Protein AF-W2Y933-F1 (afdb_monomer_lite)

Organism: NCBI:txid1317064

Secondary structure (DSSP, 8-state):
-------------HHHHHHHHHHHHHHHHT-SS----HHHHHHHHHHHHTT-SS-GGG---SS-HHHHHHHHHHH-TT-SHHHHHHHHHHS-S-THHHHHHHHHHHHHHS-TTT---HHHHHHHHHHHHHHHHHHHHHHTTS----------GGG--------------THHHHHHHHHTTTSSS--

Radius of gyration: 30.29 Å; chains: 1; bounding box: 48×78×85 Å

Sequence (187 aa):
MTPSFQKVEPQLRLLERLCGYGIYFYRRYIAKNDEEDIESLLVDIQEWYRVSFVDQALVRFNGDVGQFWSFAADIKRESKLPKLAAVILSIAVNTATCERYFSELAAIHTAKRNRMNPEKARKFSLVRQAVRNLDRVENEGMESMELKRIVDATERKQFGNCDATPAVTMEEAEENHLVEHQENTWA

Foldseek 3Di:
DDDPPPPPPPPPDPLRVQLVVLVVLCVVPPCPDDPDPSVLQSVLSVCVVVVNNDPVVVDDPPPPPLVVLVVSCVVCVVHPNSVSVVVVVPPPPDCVVVVVLVVVLCVQPPDPVNPDDPVVSVVVSVVVVVVVVVVCVVCPPPPDDDDDDDDDPVRDDDPDDDDDDDDDPPVVVVVVVVVVVVPPPDD

Structure (mmCIF, N/CA/C/O backbone):
data_AF-W2Y933-F1
#
_entry.id   AF-W2Y933-F1
#
loop_
_atom_site.group_PDB
_atom_site.id
_atom_site.type_symbol
_atom_site.label_atom_id
_atom_site.label_alt_id
_atom_site.label_comp_id
_atom_site.label_asym_id
_atom_site.label_entity_id
_atom_site.label_seq_id
_atom_site.pdbx_PDB_ins_code
_atom_site.Cartn_x
_atom_site.Cartn_y
_atom_site.Cartn_z
_atom_site.occupancy
_atom_site.B_iso_or_equiv
_atom_site.auth_seq_id
_atom_site.auth_comp_id
_atom_site.auth_asym_id
_atom_site.auth_atom_id
_atom_site.pdbx_PDB_model_num
ATOM 1 N N . MET A 1 1 ? 15.245 -44.689 26.823 1.00 39.81 1 MET A N 1
ATOM 2 C CA . MET A 1 1 ? 14.019 -43.903 26.574 1.00 39.81 1 MET A CA 1
ATOM 3 C C . MET A 1 1 ? 14.382 -42.434 26.702 1.00 39.81 1 MET A C 1
ATOM 5 O O . MET A 1 1 ? 14.445 -41.912 27.804 1.00 39.81 1 MET A O 1
ATOM 9 N N . THR A 1 2 ? 14.760 -41.806 25.595 1.00 41.34 2 THR A N 1
ATOM 10 C CA . THR A 1 2 ? 15.003 -40.362 25.520 1.00 41.34 2 THR A CA 1
ATOM 11 C C . THR A 1 2 ? 13.667 -39.683 25.215 1.00 41.34 2 THR A C 1
ATOM 13 O O . THR A 1 2 ? 13.000 -40.099 24.265 1.00 41.34 2 THR A O 1
ATOM 16 N N . PRO A 1 3 ? 13.218 -38.693 26.003 1.00 45.06 3 PRO A N 1
ATOM 17 C CA . PRO A 1 3 ? 11.992 -37.986 25.683 1.00 45.06 3 PRO A CA 1
ATOM 18 C C . PRO A 1 3 ? 12.251 -37.136 24.438 1.00 45.06 3 PRO A C 1
ATOM 20 O O . PRO A 1 3 ? 13.101 -36.245 24.430 1.00 45.06 3 PRO A O 1
ATOM 23 N N . SER A 1 4 ? 11.537 -37.449 23.361 1.00 41.97 4 SER A N 1
ATOM 24 C CA . SER A 1 4 ? 11.459 -36.608 22.177 1.00 41.97 4 SER A CA 1
ATOM 25 C C . SER A 1 4 ? 10.797 -35.291 22.573 1.00 41.97 4 SER A C 1
ATOM 27 O O . SER A 1 4 ? 9.582 -35.242 22.774 1.00 41.97 4 SER A O 1
ATOM 29 N N . PHE A 1 5 ? 11.588 -34.226 22.693 1.00 44.16 5 PHE A N 1
ATOM 30 C CA . PHE A 1 5 ? 11.072 -32.864 22.741 1.00 44.16 5 PHE A CA 1
ATOM 31 C C . PHE A 1 5 ? 10.402 -32.569 21.399 1.00 44.16 5 PHE A C 1
ATOM 33 O O . PHE A 1 5 ? 11.044 -32.147 20.438 1.00 44.16 5 PHE A O 1
ATOM 40 N N . GLN A 1 6 ? 9.098 -32.826 21.315 1.00 44.22 6 GLN A N 1
ATOM 41 C CA . GLN A 1 6 ? 8.277 -32.208 20.290 1.00 44.22 6 GLN A CA 1
ATOM 42 C C . GLN A 1 6 ? 8.340 -30.706 20.547 1.00 44.22 6 GLN A C 1
ATOM 44 O O . GLN A 1 6 ? 7.821 -30.205 21.543 1.00 44.22 6 GLN A O 1
ATOM 49 N N . LYS A 1 7 ? 9.038 -29.992 19.664 1.00 39.97 7 LYS A N 1
ATOM 50 C CA . LYS A 1 7 ? 8.970 -28.540 19.570 1.00 39.97 7 LYS A CA 1
ATOM 51 C C . LYS A 1 7 ? 7.530 -28.202 19.186 1.00 39.97 7 LYS A C 1
ATOM 53 O O . LYS A 1 7 ? 7.181 -28.204 18.010 1.00 39.97 7 LYS A O 1
ATOM 58 N N . VAL A 1 8 ? 6.676 -28.007 20.186 1.00 45.31 8 VAL A N 1
ATOM 59 C CA . VAL A 1 8 ? 5.320 -27.500 19.993 1.00 45.31 8 VAL A CA 1
ATOM 60 C C . VAL A 1 8 ? 5.490 -26.047 19.577 1.00 45.31 8 VAL A C 1
ATOM 62 O O . VAL A 1 8 ? 5.681 -25.173 20.418 1.00 45.31 8 VAL A O 1
ATOM 65 N N . GLU A 1 9 ? 5.535 -25.794 18.271 1.00 53.44 9 GLU A N 1
ATOM 66 C CA . GLU A 1 9 ? 5.458 -24.429 17.768 1.00 53.44 9 GLU A CA 1
ATOM 67 C C . GLU A 1 9 ? 4.100 -23.868 18.198 1.00 53.44 9 GLU A C 1
ATOM 69 O O . GLU A 1 9 ? 3.066 -24.440 17.835 1.00 53.44 9 GLU A O 1
ATOM 74 N N . PRO A 1 10 ? 4.067 -22.806 19.023 1.00 51.97 10 PRO A N 1
ATOM 75 C CA . PRO A 1 10 ? 2.808 -22.205 19.409 1.00 51.97 10 PRO A CA 1
ATOM 76 C C . PRO A 1 10 ? 2.157 -21.680 18.131 1.00 51.97 10 PRO A C 1
ATOM 78 O O . PRO A 1 10 ? 2.705 -20.810 17.453 1.00 51.97 10 PRO A O 1
ATOM 81 N N . GLN A 1 11 ? 1.007 -22.251 17.772 1.00 53.16 11 GLN A N 1
ATOM 82 C CA . GLN A 1 11 ? 0.178 -21.779 16.667 1.00 53.16 11 GLN A CA 1
ATOM 83 C C . GLN A 1 11 ? -0.385 -20.412 17.068 1.00 53.16 11 GLN A C 1
ATOM 85 O O . GLN A 1 11 ? -1.491 -20.313 17.596 1.00 53.16 11 GLN A O 1
ATOM 90 N N . LEU A 1 12 ? 0.419 -19.362 16.885 1.00 60.47 12 LEU A N 1
ATOM 91 C CA . LEU A 1 12 ? -0.002 -17.977 17.057 1.00 60.47 12 LEU A CA 1
ATOM 92 C C . LEU A 1 12 ? -1.283 -17.760 16.244 1.00 60.47 12 LEU A C 1
ATOM 94 O O . LEU A 1 12 ? -1.374 -18.174 15.080 1.00 60.47 12 LEU A O 1
ATOM 98 N N . ARG A 1 13 ? -2.277 -17.112 16.854 1.00 80.62 13 ARG A N 1
ATOM 99 C CA . ARG A 1 13 ? -3.525 -16.733 16.185 1.00 80.62 13 ARG A CA 1
ATOM 100 C C . ARG A 1 13 ? -3.175 -15.907 14.948 1.00 80.62 13 ARG A C 1
ATOM 102 O O . ARG A 1 13 ? -2.191 -15.171 14.940 1.00 80.62 13 ARG A O 1
ATOM 109 N N . LEU A 1 14 ? -3.992 -16.000 13.897 1.00 85.56 14 LEU A N 1
ATOM 110 C CA . LEU A 1 14 ? -3.747 -15.302 12.626 1.00 85.56 14 LEU A CA 1
ATOM 111 C C . LEU A 1 14 ? -3.390 -13.818 12.826 1.00 85.56 14 LEU A C 1
ATOM 113 O O . LEU A 1 14 ? -2.441 -13.337 12.217 1.00 85.56 14 LEU A O 1
ATOM 117 N N . LEU A 1 15 ? -4.097 -13.132 13.730 1.00 86.56 15 LEU A N 1
ATOM 118 C CA . LEU A 1 15 ? -3.839 -11.736 14.087 1.00 86.56 15 LEU A CA 1
ATOM 119 C C . LEU A 1 15 ? -2.440 -11.516 14.683 1.00 86.56 15 LEU A C 1
ATOM 121 O O . LEU A 1 15 ? -1.757 -10.582 14.289 1.00 86.56 15 LEU A O 1
ATOM 125 N N . GLU A 1 16 ? -1.976 -12.387 15.579 1.00 88.19 16 GLU A N 1
ATOM 126 C CA . GLU A 1 16 ? -0.642 -12.278 16.191 1.00 88.19 16 GLU A CA 1
ATOM 127 C C . GLU A 1 16 ? 0.459 -12.430 15.135 1.00 88.19 16 GLU A C 1
ATOM 129 O O . GLU A 1 16 ? 1.447 -11.694 15.138 1.00 88.19 16 GLU A O 1
ATOM 134 N N . ARG A 1 17 ? 0.256 -13.339 14.173 1.00 90.44 17 ARG A N 1
ATOM 135 C CA . ARG A 1 17 ? 1.156 -13.498 13.023 1.00 90.44 17 ARG A CA 1
ATOM 136 C C . ARG A 1 17 ? 1.134 -12.263 12.128 1.00 90.44 17 ARG A C 1
ATOM 138 O O . ARG A 1 17 ? 2.194 -11.806 11.715 1.00 90.44 17 ARG A O 1
ATOM 145 N N . LEU A 1 18 ? -0.052 -11.719 11.853 1.00 89.75 18 LEU A N 1
ATOM 146 C CA . LEU A 1 18 ? -0.237 -10.510 11.048 1.00 89.75 18 LEU A CA 1
ATOM 147 C C . LEU A 1 18 ? 0.498 -9.317 11.669 1.00 89.75 18 LEU A C 1
ATOM 149 O O . LEU A 1 18 ? 1.253 -8.637 10.980 1.00 89.75 18 LEU A O 1
ATOM 153 N N . CYS A 1 19 ? 0.339 -9.123 12.979 1.00 90.50 19 CYS A N 1
ATOM 154 C CA . CYS A 1 19 ? 1.055 -8.123 13.760 1.00 90.50 19 CYS A CA 1
ATOM 155 C C . CYS A 1 19 ? 2.572 -8.330 13.674 1.00 90.50 19 CYS A C 1
ATOM 157 O O . CYS A 1 19 ? 3.306 -7.392 13.367 1.00 90.50 19 CYS A O 1
ATOM 159 N N . GLY A 1 20 ? 3.045 -9.567 13.860 1.00 90.38 20 GLY A N 1
ATOM 160 C CA . GLY A 1 20 ? 4.464 -9.905 13.733 1.00 90.38 20 GLY A CA 1
ATOM 161 C C . GLY A 1 20 ? 5.038 -9.582 12.348 1.00 90.38 20 GLY A C 1
ATOM 162 O O . GLY A 1 20 ? 6.093 -8.954 12.248 1.00 90.38 20 GLY A O 1
ATOM 163 N N . TYR A 1 21 ? 4.331 -9.950 11.274 1.00 90.94 21 TYR A N 1
ATOM 164 C CA . TYR A 1 21 ? 4.734 -9.614 9.906 1.00 90.94 21 TYR A CA 1
ATOM 165 C C . TYR A 1 21 ? 4.693 -8.106 9.647 1.00 90.94 21 TYR A C 1
ATOM 167 O O . TYR A 1 21 ? 5.621 -7.572 9.042 1.00 90.94 21 TYR A O 1
ATOM 175 N N . GLY A 1 22 ? 3.659 -7.414 10.131 1.00 91.12 22 GLY A N 1
ATOM 176 C CA . GLY A 1 22 ? 3.527 -5.965 10.007 1.00 91.12 22 GLY A CA 1
ATOM 177 C C . GLY A 1 22 ? 4.717 -5.232 10.622 1.00 91.12 22 GLY A C 1
ATOM 178 O O . GLY A 1 22 ? 5.355 -4.425 9.948 1.00 91.12 22 GLY A O 1
ATOM 179 N N . ILE A 1 23 ? 5.093 -5.591 11.854 1.00 90.38 23 ILE A N 1
ATOM 180 C CA . ILE A 1 23 ? 6.279 -5.039 12.526 1.00 90.38 23 ILE A CA 1
ATOM 181 C C . ILE A 1 23 ? 7.547 -5.338 11.730 1.00 90.38 23 ILE A C 1
ATOM 183 O O . ILE A 1 23 ? 8.367 -4.446 11.506 1.00 90.38 23 ILE A O 1
ATOM 187 N N . TYR A 1 24 ? 7.723 -6.594 11.312 1.00 91.06 24 TYR A N 1
ATOM 188 C CA . TYR A 1 24 ? 8.905 -7.008 10.566 1.00 91.06 24 TYR A CA 1
ATOM 189 C C . TYR A 1 24 ? 9.088 -6.167 9.298 1.00 91.06 24 TYR A C 1
ATOM 191 O O . TYR A 1 24 ? 10.160 -5.600 9.078 1.00 91.06 24 TYR A O 1
ATOM 199 N N . PHE A 1 25 ? 8.037 -6.035 8.486 1.00 90.88 25 PHE A N 1
ATOM 200 C CA . PHE A 1 25 ? 8.098 -5.274 7.242 1.00 90.88 25 PHE A CA 1
ATOM 201 C C . PHE A 1 25 ? 8.231 -3.770 7.473 1.00 90.88 25 PHE A C 1
ATOM 203 O O . PHE A 1 25 ? 8.979 -3.114 6.745 1.00 90.88 25 PHE A O 1
ATOM 210 N N . TYR A 1 26 ? 7.592 -3.235 8.516 1.00 90.56 26 TYR A N 1
ATOM 211 C CA . TYR A 1 26 ? 7.757 -1.839 8.910 1.00 90.56 26 TYR A CA 1
ATOM 212 C C . TYR A 1 26 ? 9.215 -1.520 9.232 1.00 90.56 26 TYR A C 1
ATOM 214 O O . TYR A 1 26 ? 9.799 -0.602 8.654 1.00 90.56 26 TYR A O 1
ATOM 222 N N . ARG A 1 27 ? 9.841 -2.343 10.078 1.00 89.12 27 ARG A N 1
ATOM 223 C CA . ARG A 1 27 ? 11.260 -2.213 10.421 1.00 89.12 27 ARG A CA 1
ATOM 224 C C . ARG A 1 27 ? 12.165 -2.391 9.208 1.00 89.12 27 ARG A C 1
ATOM 226 O O . ARG A 1 27 ? 13.164 -1.701 9.069 1.00 89.12 27 ARG A O 1
ATOM 233 N N . ARG A 1 28 ? 11.823 -3.320 8.315 1.00 89.38 28 ARG A N 1
ATOM 234 C CA . ARG A 1 28 ? 12.659 -3.659 7.160 1.00 89.38 28 ARG A CA 1
ATOM 235 C C . ARG A 1 28 ? 12.717 -2.558 6.102 1.00 89.38 28 ARG A C 1
ATOM 237 O O . ARG A 1 28 ? 13.759 -2.428 5.451 1.00 89.38 28 ARG A O 1
ATOM 244 N N . TYR A 1 29 ? 11.608 -1.850 5.883 1.00 88.31 29 TYR A N 1
ATOM 245 C CA . TYR A 1 29 ? 11.440 -0.960 4.731 1.00 88.31 29 TYR A CA 1
ATOM 246 C C . TYR A 1 29 ? 11.149 0.504 5.081 1.00 88.31 29 TYR A C 1
ATOM 248 O O . TYR A 1 29 ? 11.405 1.368 4.242 1.00 88.31 29 TYR A O 1
ATOM 256 N N . ILE A 1 30 ? 10.631 0.798 6.278 1.00 87.56 30 ILE A N 1
ATOM 257 C CA . ILE A 1 30 ? 10.197 2.152 6.658 1.00 87.56 30 ILE A CA 1
ATOM 258 C C . ILE A 1 30 ? 11.048 2.723 7.789 1.00 87.56 30 ILE A C 1
ATOM 260 O O . ILE A 1 30 ? 11.585 3.819 7.622 1.00 87.56 30 ILE A O 1
ATOM 264 N N . ALA A 1 31 ? 11.190 2.008 8.908 1.00 82.56 31 ALA A N 1
ATOM 265 C CA . ALA A 1 31 ? 11.947 2.503 10.055 1.00 82.56 31 ALA A CA 1
ATOM 266 C C . ALA A 1 31 ? 13.439 2.533 9.704 1.00 82.56 31 ALA A C 1
ATOM 268 O O . ALA A 1 31 ? 14.105 1.500 9.657 1.00 82.56 31 ALA A O 1
ATOM 269 N N . LYS A 1 32 ? 13.953 3.719 9.365 1.00 67.38 32 LYS A N 1
ATOM 270 C CA . LYS A 1 32 ? 15.327 3.850 8.878 1.00 67.38 32 LYS A CA 1
ATOM 271 C C . LYS A 1 32 ? 16.367 3.981 9.975 1.00 67.38 32 LYS A C 1
ATOM 273 O O . LYS A 1 32 ? 17.496 3.675 9.637 1.00 67.38 32 LYS A O 1
ATOM 278 N N . ASN A 1 33 ? 16.022 4.393 11.202 1.00 57.84 33 ASN A N 1
ATOM 279 C CA . ASN A 1 33 ? 16.948 4.449 12.350 1.00 57.84 33 ASN A CA 1
ATOM 280 C C . ASN A 1 33 ? 16.278 4.685 13.721 1.00 57.84 33 ASN A C 1
ATOM 282 O O . ASN A 1 33 ? 16.942 4.464 14.726 1.00 57.84 33 ASN A O 1
ATOM 286 N N . ASP A 1 34 ? 15.001 5.075 13.786 1.00 59.03 34 ASP A N 1
ATOM 287 C CA . ASP A 1 34 ? 14.313 5.310 15.061 1.00 59.03 34 ASP A CA 1
ATOM 288 C C . ASP A 1 34 ? 13.337 4.175 15.388 1.00 59.03 34 ASP A C 1
ATOM 290 O O . ASP A 1 34 ? 12.580 3.714 14.524 1.00 59.03 34 ASP A O 1
ATOM 294 N N . GLU A 1 35 ? 13.333 3.740 16.652 1.00 63.38 35 GLU A N 1
ATOM 295 C CA . GLU A 1 35 ? 12.204 3.027 17.259 1.00 63.38 35 GLU A CA 1
ATOM 296 C C . GLU A 1 35 ? 11.022 4.001 17.378 1.00 63.38 35 GLU A C 1
ATOM 298 O O . GLU A 1 35 ? 10.625 4.420 18.460 1.00 63.38 35 GLU A O 1
ATOM 303 N N . GLU A 1 36 ? 10.474 4.417 16.237 1.00 67.44 36 GLU A N 1
ATOM 304 C CA . GLU A 1 36 ? 9.170 5.059 16.211 1.00 67.44 36 GLU A CA 1
ATOM 305 C C . GLU A 1 36 ? 8.154 4.117 16.845 1.00 67.44 36 GLU A C 1
ATOM 307 O O . GLU A 1 36 ? 8.178 2.913 16.588 1.00 67.44 36 GLU A O 1
ATOM 312 N N . ASP A 1 37 ? 7.250 4.689 17.637 1.00 72.00 37 ASP A N 1
ATOM 313 C CA . ASP A 1 37 ? 6.222 3.964 18.371 1.00 72.00 37 ASP A CA 1
ATOM 314 C C . ASP A 1 37 ? 5.553 2.873 17.508 1.00 72.00 37 ASP A C 1
ATOM 316 O O . ASP A 1 37 ? 4.823 3.153 16.556 1.00 72.00 37 ASP A O 1
ATOM 320 N N . ILE A 1 38 ? 5.844 1.611 17.817 1.00 80.69 38 ILE A N 1
ATOM 321 C CA . ILE A 1 38 ? 5.306 0.448 17.103 1.00 80.69 38 ILE A CA 1
ATOM 322 C C . ILE A 1 38 ? 3.899 0.117 17.619 1.00 80.69 38 ILE A C 1
ATOM 324 O O . ILE A 1 38 ? 3.130 -0.549 16.923 1.00 80.69 38 ILE A O 1
ATOM 328 N N . GLU A 1 39 ? 3.536 0.593 18.812 1.00 83.12 39 GLU A N 1
ATOM 329 C CA . GLU A 1 39 ? 2.254 0.293 19.445 1.00 83.12 39 GLU A CA 1
ATOM 330 C C . GLU A 1 39 ? 1.100 0.877 18.628 1.00 83.12 39 GLU A C 1
ATOM 332 O O . GLU A 1 39 ? 0.138 0.161 18.344 1.00 83.12 39 GLU A O 1
ATOM 337 N N . SER A 1 40 ? 1.237 2.113 18.131 1.00 87.31 40 SER A N 1
ATOM 338 C CA . SER A 1 40 ? 0.262 2.711 17.202 1.00 87.31 40 SER A CA 1
ATOM 339 C C . SER A 1 40 ? 0.033 1.865 15.943 1.00 87.31 40 SER A C 1
ATOM 341 O O . SER A 1 40 ? -1.112 1.640 15.554 1.00 87.31 40 SER A O 1
ATOM 343 N N . LEU A 1 41 ? 1.090 1.297 15.347 1.00 90.25 41 LEU A N 1
ATOM 344 C CA . LEU A 1 41 ? 0.955 0.419 14.178 1.00 90.25 41 LEU A CA 1
ATOM 345 C C . LEU A 1 41 ? 0.195 -0.876 14.512 1.00 90.25 41 LEU A C 1
ATOM 347 O O . LEU A 1 41 ? -0.577 -1.371 13.692 1.00 90.25 41 LEU A O 1
ATOM 351 N N . LEU A 1 42 ? 0.410 -1.444 15.698 1.00 90.50 42 LEU A N 1
ATOM 352 C CA . LEU A 1 42 ? -0.296 -2.651 16.131 1.00 90.50 42 LEU A CA 1
ATOM 353 C C . LEU A 1 42 ? -1.793 -2.405 16.321 1.00 90.50 42 LEU A C 1
ATOM 355 O O . LEU A 1 42 ? -2.604 -3.232 15.895 1.00 90.50 42 LEU A O 1
ATOM 359 N N . VAL A 1 43 ? -2.153 -1.269 16.922 1.00 91.00 43 VAL A N 1
ATOM 360 C CA . VAL A 1 43 ? -3.551 -0.847 17.069 1.00 91.00 43 VAL A CA 1
ATOM 361 C C . VAL A 1 43 ? -4.196 -0.690 15.693 1.00 91.00 43 VAL A C 1
ATOM 363 O O . VAL A 1 43 ? -5.255 -1.268 15.450 1.00 91.00 43 VAL A O 1
ATOM 366 N N . ASP A 1 44 ? -3.513 -0.024 14.761 1.00 92.81 44 ASP A N 1
ATOM 367 C CA . ASP A 1 44 ? -3.996 0.160 13.391 1.00 92.81 44 ASP A CA 1
ATOM 368 C C . ASP A 1 44 ? -4.228 -1.177 12.667 1.00 92.81 44 ASP A C 1
ATOM 370 O O . ASP A 1 44 ? -5.269 -1.379 12.039 1.00 92.81 44 ASP A O 1
ATOM 374 N N . ILE A 1 45 ? -3.286 -2.125 12.773 1.00 92.56 45 ILE A N 1
ATOM 375 C CA . ILE A 1 45 ? -3.417 -3.466 12.175 1.00 92.56 45 ILE A CA 1
ATOM 376 C C . ILE A 1 45 ? -4.619 -4.206 12.768 1.00 92.56 45 ILE A C 1
ATOM 378 O O . ILE A 1 45 ? -5.357 -4.877 12.042 1.00 92.56 45 ILE A O 1
ATOM 382 N N . GLN A 1 46 ? -4.837 -4.086 14.078 1.00 91.12 46 GLN A N 1
ATOM 383 C CA . GLN A 1 46 ? -5.968 -4.715 14.748 1.00 91.12 46 GLN A CA 1
ATOM 384 C C . GLN A 1 46 ? -7.306 -4.106 14.314 1.00 91.12 46 GLN A C 1
ATOM 386 O O . GLN A 1 46 ? -8.252 -4.851 14.048 1.00 91.12 46 GLN A O 1
ATOM 391 N N . GLU A 1 47 ? -7.402 -2.779 14.237 1.00 91.44 47 GLU A N 1
ATOM 392 C CA . GLU A 1 47 ? -8.590 -2.095 13.722 1.00 91.44 47 GLU A CA 1
ATOM 393 C C . GLU A 1 47 ? -8.864 -2.487 12.270 1.00 91.44 47 GLU A C 1
ATOM 395 O O . GLU A 1 47 ? -10.012 -2.717 11.890 1.00 91.44 47 GLU A O 1
ATOM 400 N N . TRP A 1 48 ? -7.816 -2.627 11.457 1.00 91.31 48 TRP A N 1
ATOM 401 C CA . TRP A 1 48 ? -7.963 -3.020 10.059 1.00 91.31 48 TRP A CA 1
ATOM 402 C C . TRP A 1 48 ? -8.457 -4.457 9.935 1.00 91.31 48 TRP A C 1
ATOM 404 O O . TRP A 1 48 ? -9.420 -4.715 9.213 1.00 91.31 48 TRP A O 1
ATOM 414 N N . TYR A 1 49 ? -7.885 -5.375 10.715 1.00 89.50 49 TYR A N 1
ATOM 415 C CA . TYR A 1 49 ? -8.330 -6.766 10.780 1.00 89.50 49 TYR A CA 1
ATOM 416 C C . TYR A 1 49 ? -9.792 -6.900 11.236 1.00 89.50 49 TYR A C 1
ATOM 418 O O . TYR A 1 49 ? -10.512 -7.783 10.775 1.00 89.50 49 TYR A O 1
ATOM 426 N N . ARG A 1 50 ? -10.247 -6.016 12.133 1.00 88.38 50 ARG A N 1
ATOM 427 C CA . ARG A 1 50 ? -11.642 -5.950 12.602 1.00 88.38 50 ARG A CA 1
ATOM 428 C C . ARG A 1 50 ? -12.559 -5.134 11.697 1.00 88.38 50 ARG A C 1
ATOM 430 O O . ARG A 1 50 ? -13.740 -5.006 12.005 1.00 88.38 50 ARG A O 1
ATOM 437 N N . VAL A 1 51 ? -12.035 -4.619 10.587 1.00 85.81 51 VAL A N 1
ATOM 438 C CA . VAL A 1 51 ? -12.786 -3.833 9.607 1.00 85.81 51 VAL A CA 1
ATOM 439 C C . VAL A 1 51 ? -13.350 -2.526 10.195 1.00 85.81 51 VAL A C 1
ATOM 441 O O . VAL A 1 51 ? -14.356 -1.999 9.736 1.00 85.81 51 VAL A O 1
ATOM 444 N N . SER A 1 52 ? -12.677 -1.982 11.213 1.00 87.50 52 SER A N 1
ATOM 445 C CA . SER A 1 52 ? -13.019 -0.723 11.887 1.00 87.50 52 SER A CA 1
ATOM 446 C C . SER A 1 52 ? -11.985 0.384 11.656 1.00 87.50 52 SER A C 1
ATOM 448 O O . SER A 1 52 ? -12.074 1.446 12.263 1.00 87.50 52 SER A O 1
ATOM 450 N N . PHE A 1 53 ? -10.976 0.138 10.816 1.00 87.81 53 PHE A N 1
ATOM 451 C CA . PHE A 1 53 ? -9.877 1.080 10.583 1.00 87.81 53 PHE A CA 1
ATOM 452 C C . PHE A 1 53 ? -10.298 2.338 9.821 1.00 87.81 53 PHE A C 1
ATOM 454 O O . PHE A 1 53 ? -9.808 3.423 10.125 1.00 87.81 53 PHE A O 1
ATOM 461 N N . VAL A 1 54 ? -11.204 2.195 8.857 1.00 86.19 54 VAL A N 1
ATOM 462 C CA . VAL A 1 54 ? -11.846 3.291 8.121 1.00 86.19 54 VAL A CA 1
ATOM 463 C C . VAL A 1 54 ? -13.330 2.953 8.023 1.00 86.19 54 VAL A C 1
ATOM 465 O O . VAL A 1 54 ? -13.680 1.778 7.899 1.00 86.19 54 VAL A O 1
ATOM 468 N N . ASP A 1 55 ? -14.195 3.964 8.085 1.00 82.81 55 ASP A N 1
ATOM 469 C CA . ASP A 1 55 ? -15.636 3.768 7.936 1.00 82.81 55 ASP A CA 1
ATOM 470 C C . ASP A 1 55 ? -15.958 3.205 6.543 1.00 82.81 55 ASP A C 1
ATOM 472 O O . ASP A 1 55 ? -15.698 3.833 5.514 1.00 82.81 55 ASP A O 1
ATOM 476 N N . GLN A 1 56 ? -16.541 2.007 6.514 1.00 73.00 56 GLN A N 1
ATOM 477 C CA . GLN A 1 56 ? -16.919 1.326 5.280 1.00 73.00 56 GLN A CA 1
ATOM 478 C C . GLN A 1 56 ? -17.974 2.092 4.477 1.00 73.00 56 GLN A C 1
ATOM 480 O O . GLN A 1 56 ? -18.048 1.929 3.260 1.00 73.00 56 GLN A O 1
ATOM 485 N N . ALA A 1 57 ? -18.782 2.936 5.125 1.00 71.50 57 ALA 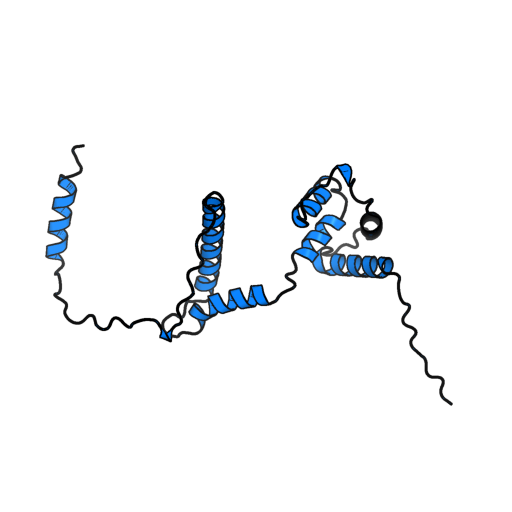A N 1
ATOM 486 C CA . ALA A 1 57 ? -19.761 3.769 4.436 1.00 71.50 57 ALA A CA 1
ATOM 487 C C . ALA A 1 57 ? -19.093 4.797 3.507 1.00 71.50 57 ALA A C 1
ATOM 489 O O . ALA A 1 57 ? -19.681 5.184 2.498 1.00 71.50 57 ALA A O 1
ATOM 490 N N . LEU A 1 58 ? -17.855 5.198 3.813 1.00 69.81 58 LEU A N 1
ATOM 491 C CA . LEU A 1 58 ? -17.073 6.144 3.014 1.00 69.81 58 LEU A CA 1
ATOM 492 C C . LEU A 1 58 ? -16.315 5.468 1.861 1.00 69.81 58 LEU A C 1
ATOM 494 O O . LEU A 1 58 ? -15.791 6.150 0.983 1.00 69.81 58 LEU A O 1
ATOM 498 N N . VAL A 1 59 ? -16.238 4.135 1.856 1.00 64.31 59 VAL A N 1
ATOM 499 C CA . VAL A 1 59 ? -15.278 3.375 1.053 1.00 64.31 59 VAL A CA 1
ATOM 500 C C . VAL A 1 59 ? -16.010 2.375 0.159 1.00 64.31 59 VAL A C 1
ATOM 502 O O . VAL A 1 59 ? -16.282 1.239 0.541 1.00 64.31 59 VAL A O 1
ATOM 505 N N . ARG A 1 60 ? -16.265 2.774 -1.089 1.00 65.56 60 ARG A N 1
ATOM 506 C CA . ARG A 1 60 ? -16.602 1.855 -2.188 1.00 65.56 60 ARG A CA 1
ATOM 507 C C . ARG A 1 60 ? -15.631 2.044 -3.346 1.00 65.56 60 ARG A C 1
ATOM 509 O O . ARG A 1 60 ? -16.002 2.500 -4.420 1.00 65.56 60 ARG A O 1
ATOM 516 N N . PHE A 1 61 ? -14.368 1.702 -3.119 1.00 65.94 61 PHE A N 1
ATOM 517 C CA . PHE A 1 61 ? -13.403 1.558 -4.206 1.00 65.94 61 PHE A CA 1
ATOM 518 C C . PHE A 1 61 ? -13.675 0.200 -4.850 1.00 65.94 61 PHE A C 1
ATOM 520 O O . PHE A 1 61 ? -13.572 -0.810 -4.161 1.00 65.94 61 PHE A O 1
ATOM 527 N N . ASN A 1 62 ? -14.103 0.175 -6.116 1.00 74.25 62 ASN A N 1
ATOM 528 C CA . ASN A 1 62 ? -14.538 -1.007 -6.882 1.00 74.25 62 ASN A CA 1
ATOM 529 C C . ASN A 1 62 ? -13.425 -2.071 -7.054 1.00 74.25 62 ASN A C 1
ATOM 531 O O . ASN A 1 62 ? -12.992 -2.361 -8.163 1.00 74.25 62 ASN A O 1
ATOM 535 N N . GLY A 1 63 ? -12.921 -2.636 -5.958 1.00 75.69 63 GLY A N 1
ATOM 536 C CA . GLY A 1 63 ? -11.776 -3.543 -5.928 1.00 75.69 63 GLY A CA 1
ATOM 537 C C . GLY A 1 63 ? -10.403 -2.870 -6.047 1.00 75.69 63 GLY A C 1
ATOM 538 O O . GLY A 1 63 ? -9.399 -3.576 -5.974 1.00 75.69 63 GLY A O 1
ATOM 539 N N . ASP A 1 64 ? -10.319 -1.542 -6.198 1.00 86.50 64 ASP A N 1
ATOM 540 C CA . ASP A 1 64 ? -9.033 -0.837 -6.267 1.00 86.50 64 ASP A CA 1
ATOM 541 C C . ASP A 1 64 ? -8.400 -0.700 -4.872 1.00 86.50 64 ASP A C 1
ATOM 543 O O . ASP A 1 64 ? -8.718 0.185 -4.073 1.00 86.50 64 ASP A O 1
ATOM 547 N N . VAL A 1 65 ? -7.480 -1.620 -4.586 1.00 87.25 65 VAL A N 1
ATOM 548 C CA . VAL A 1 65 ? -6.733 -1.675 -3.326 1.00 87.25 65 VAL A CA 1
ATOM 549 C C . VAL A 1 65 ? -5.790 -0.473 -3.177 1.00 87.25 65 VAL A C 1
ATOM 551 O O . VAL A 1 65 ? -5.546 -0.028 -2.057 1.00 87.25 65 VAL A O 1
ATOM 554 N N . GLY A 1 66 ? -5.269 0.077 -4.277 1.00 87.69 66 GLY A N 1
ATOM 555 C CA . GLY A 1 66 ? -4.383 1.241 -4.246 1.00 87.69 66 GLY A CA 1
ATOM 556 C C . GLY A 1 66 ? -5.128 2.494 -3.797 1.00 87.69 66 GLY A C 1
ATOM 557 O O . GLY A 1 66 ? -4.704 3.151 -2.847 1.00 87.69 66 GLY A O 1
ATOM 558 N N . GLN A 1 67 ? -6.282 2.766 -4.412 1.00 87.69 67 GLN A N 1
ATOM 559 C CA . GLN A 1 67 ? -7.150 3.886 -4.035 1.00 87.69 67 GLN A CA 1
ATOM 560 C C . GLN A 1 67 ? -7.604 3.802 -2.577 1.00 87.69 67 GLN A C 1
ATOM 562 O O . GLN A 1 67 ? -7.591 4.815 -1.878 1.00 87.69 67 GLN A O 1
ATOM 567 N N . PHE A 1 68 ? -7.930 2.596 -2.096 1.00 89.88 68 PHE A N 1
ATOM 568 C CA . PHE A 1 68 ? -8.258 2.373 -0.688 1.00 89.88 68 PHE A CA 1
ATOM 569 C C . PHE A 1 68 ? -7.154 2.869 0.250 1.00 89.88 68 PHE A C 1
ATOM 571 O O . PHE A 1 68 ? -7.424 3.646 1.167 1.00 89.88 68 PHE A O 1
ATOM 578 N N . TRP A 1 69 ? -5.909 2.438 0.030 1.00 91.69 69 TRP A N 1
ATOM 579 C CA . TRP A 1 69 ? -4.804 2.799 0.918 1.00 91.69 69 TRP A CA 1
ATOM 580 C C . TRP A 1 69 ? -4.375 4.259 0.768 1.00 91.69 69 TRP A C 1
ATOM 582 O O . TRP A 1 69 ? -3.980 4.863 1.763 1.00 91.69 69 TRP A O 1
ATOM 592 N N . SER A 1 70 ? -4.509 4.854 -0.422 1.00 90.50 70 SER A N 1
ATOM 593 C CA . SER A 1 70 ? -4.322 6.298 -0.613 1.00 90.50 70 SER A CA 1
ATOM 594 C C . SER A 1 70 ? -5.338 7.106 0.194 1.00 90.50 70 SER A C 1
ATOM 596 O O . SER A 1 70 ? -4.956 7.982 0.961 1.00 90.50 70 SER A O 1
ATOM 598 N N . PHE A 1 71 ? -6.619 6.751 0.112 1.00 89.94 71 PHE A N 1
ATOM 599 C CA . PHE A 1 71 ? -7.670 7.399 0.893 1.00 89.94 71 PHE A CA 1
ATOM 600 C C . PHE A 1 71 ? -7.486 7.211 2.404 1.00 89.94 71 PHE A C 1
ATOM 602 O O . PHE A 1 71 ? -7.633 8.153 3.184 1.00 89.94 71 PHE A O 1
ATOM 609 N N . ALA A 1 72 ? -7.125 6.000 2.836 1.00 90.94 72 ALA A N 1
ATOM 610 C CA . ALA A 1 72 ? -6.849 5.722 4.240 1.00 90.94 72 ALA A CA 1
ATOM 611 C C . ALA A 1 72 ? -5.675 6.562 4.775 1.00 90.94 72 ALA A C 1
ATOM 613 O O . ALA A 1 72 ? -5.722 6.998 5.925 1.00 90.94 72 ALA A O 1
ATOM 614 N N . ALA A 1 73 ? -4.656 6.826 3.948 1.00 91.81 73 ALA A N 1
ATOM 615 C CA . ALA A 1 73 ? -3.550 7.719 4.295 1.00 91.81 73 ALA A CA 1
ATOM 616 C C . ALA A 1 73 ? -4.008 9.177 4.476 1.00 91.81 73 ALA A C 1
ATOM 618 O O . ALA A 1 73 ? -3.502 9.869 5.358 1.00 91.81 73 ALA A O 1
ATOM 619 N N . ASP A 1 74 ? -4.984 9.631 3.685 1.00 90.50 74 ASP A N 1
ATOM 620 C CA . ASP A 1 74 ? -5.524 10.990 3.791 1.00 90.50 74 ASP A CA 1
ATOM 621 C C . ASP A 1 74 ? -6.371 11.194 5.053 1.00 90.50 74 ASP A C 1
ATOM 623 O O . ASP A 1 74 ? -6.268 12.247 5.688 1.00 90.50 74 ASP A O 1
ATOM 627 N N . ILE A 1 75 ? -7.174 10.196 5.444 1.00 89.56 75 ILE A N 1
ATOM 628 C CA . ILE A 1 75 ? -8.002 10.253 6.663 1.00 89.56 75 ILE A CA 1
ATOM 629 C C . ILE A 1 75 ? -7.162 10.052 7.924 1.00 89.56 75 ILE A C 1
ATOM 631 O O . ILE A 1 75 ? -7.316 10.788 8.899 1.00 89.56 75 ILE A O 1
ATOM 635 N N . LYS A 1 76 ? -6.284 9.046 7.928 1.00 89.44 76 LYS A N 1
ATOM 636 C CA . LYS A 1 76 ? -5.462 8.675 9.084 1.00 89.44 76 LYS A CA 1
ATOM 637 C C . LYS A 1 76 ? -3.997 9.014 8.829 1.00 89.44 76 LYS A C 1
ATOM 639 O O . LYS A 1 76 ? -3.155 8.129 8.721 1.00 89.44 76 LYS A O 1
ATOM 644 N N . ARG A 1 77 ? -3.688 10.312 8.778 1.00 87.00 77 ARG A N 1
ATOM 645 C CA . ARG A 1 77 ? -2.330 10.819 8.490 1.00 87.00 77 ARG A CA 1
ATOM 646 C C . ARG A 1 77 ? -1.266 10.375 9.493 1.00 87.00 77 ARG A C 1
ATOM 648 O O . ARG A 1 77 ? -0.124 10.163 9.105 1.00 87.00 77 ARG A O 1
ATOM 655 N N . GLU A 1 78 ? -1.655 10.209 10.753 1.00 87.38 78 GLU A N 1
ATOM 656 C CA . GLU A 1 78 ? -0.768 9.726 11.822 1.00 87.38 78 GLU A CA 1
ATOM 657 C C . GLU A 1 78 ? -0.549 8.205 11.766 1.00 87.38 78 GLU A C 1
ATOM 659 O O . GLU A 1 78 ? 0.358 7.672 12.406 1.00 87.38 78 GLU A O 1
ATOM 664 N N . SER A 1 79 ? -1.374 7.483 10.999 1.00 91.19 79 SER A N 1
ATOM 665 C CA . SER A 1 79 ? -1.257 6.037 10.886 1.00 91.19 79 SER A CA 1
ATOM 666 C C . SER A 1 79 ? -0.084 5.651 9.995 1.00 91.19 79 SER A C 1
ATOM 668 O O . SER A 1 79 ? 0.083 6.111 8.863 1.00 91.19 79 SER A O 1
ATOM 670 N N . LYS A 1 80 ? 0.703 4.702 10.490 1.00 91.06 80 LYS A N 1
ATOM 671 C CA . LYS A 1 80 ? 1.825 4.098 9.760 1.00 91.06 80 LYS A CA 1
ATOM 672 C C . LYS A 1 80 ? 1.360 3.006 8.797 1.00 91.06 80 LYS A C 1
ATOM 674 O O . LYS A 1 80 ? 2.086 2.645 7.864 1.00 91.06 80 LYS A O 1
ATOM 679 N N . LEU A 1 81 ? 0.154 2.477 9.013 1.00 92.62 81 LEU A N 1
ATOM 680 C CA . LEU A 1 81 ? -0.369 1.325 8.292 1.00 92.62 81 LEU A CA 1
ATOM 681 C C . LEU A 1 81 ? -0.579 1.586 6.788 1.00 92.62 81 LEU A C 1
ATOM 683 O O . LEU A 1 81 ? -0.133 0.746 6.008 1.00 92.62 81 LEU A O 1
ATOM 687 N N . PRO A 1 82 ? -1.155 2.718 6.330 1.00 93.50 82 PRO A N 1
ATOM 688 C CA . PRO A 1 82 ? -1.337 2.972 4.900 1.00 93.50 82 PRO A CA 1
ATOM 689 C C . PRO A 1 82 ? -0.019 3.006 4.124 1.00 93.50 82 PRO A C 1
ATOM 691 O O . PRO A 1 82 ? 0.103 2.405 3.056 1.00 93.50 82 PRO A O 1
ATOM 694 N N . LYS A 1 83 ? 1.009 3.636 4.703 1.00 91.62 83 LYS A N 1
ATOM 695 C CA . LYS A 1 83 ? 2.356 3.667 4.124 1.00 91.62 83 LYS A CA 1
ATOM 696 C C . LYS A 1 83 ? 2.968 2.267 4.057 1.00 91.62 83 LYS A C 1
ATOM 698 O O . LYS A 1 83 ? 3.549 1.903 3.037 1.00 91.62 83 LYS A O 1
ATOM 703 N N . LEU A 1 84 ? 2.816 1.473 5.118 1.00 92.69 84 LEU A N 1
ATOM 704 C CA . LEU A 1 84 ? 3.266 0.080 5.147 1.00 92.69 84 LEU A CA 1
ATOM 705 C C . LEU A 1 84 ? 2.560 -0.776 4.091 1.00 92.69 84 LEU A C 1
ATOM 707 O O . LEU A 1 84 ? 3.222 -1.519 3.368 1.00 92.69 84 LEU A O 1
ATOM 711 N N . ALA A 1 85 ? 1.241 -0.649 3.973 1.00 92.69 85 ALA A N 1
ATOM 712 C CA . ALA A 1 85 ? 0.453 -1.380 2.994 1.00 92.69 85 ALA A CA 1
ATOM 713 C C . ALA A 1 85 ? 0.871 -1.035 1.561 1.00 92.69 85 ALA A C 1
ATOM 715 O O . ALA A 1 85 ? 1.103 -1.944 0.767 1.00 92.69 85 ALA A O 1
ATOM 716 N N . ALA A 1 86 ? 1.061 0.251 1.249 1.00 91.38 86 ALA A N 1
ATOM 717 C CA . ALA A 1 86 ? 1.556 0.686 -0.056 1.00 91.38 86 ALA A CA 1
ATOM 718 C C . ALA A 1 86 ? 2.921 0.059 -0.391 1.00 91.38 86 ALA A C 1
ATOM 720 O O . ALA A 1 86 ? 3.114 -0.447 -1.495 1.00 91.38 86 ALA A O 1
ATOM 721 N N . VAL A 1 87 ? 3.849 0.024 0.573 1.00 91.00 87 VAL A N 1
ATOM 722 C CA . VAL A 1 87 ? 5.159 -0.619 0.393 1.00 91.00 87 VAL A CA 1
ATOM 723 C C . VAL A 1 87 ? 5.003 -2.112 0.125 1.00 91.00 87 VAL A C 1
ATOM 725 O O . VAL A 1 87 ? 5.522 -2.593 -0.878 1.00 91.00 87 VAL A O 1
ATOM 728 N N . ILE A 1 88 ? 4.276 -2.843 0.971 1.00 91.06 88 ILE A N 1
ATOM 729 C CA . ILE A 1 88 ? 4.105 -4.296 0.820 1.00 91.06 88 ILE A CA 1
ATOM 730 C C . ILE A 1 88 ? 3.444 -4.630 -0.523 1.00 91.06 88 ILE A C 1
ATOM 732 O O . ILE A 1 88 ? 3.909 -5.525 -1.223 1.00 91.06 88 ILE A O 1
ATOM 736 N N . LEU A 1 89 ? 2.405 -3.890 -0.912 1.00 88.81 89 LEU A N 1
ATOM 737 C CA . LEU A 1 89 ? 1.691 -4.100 -2.174 1.00 88.81 89 LEU A CA 1
ATOM 738 C C . LEU A 1 89 ? 2.525 -3.720 -3.405 1.00 88.81 89 LEU A C 1
ATOM 740 O O . LEU A 1 89 ? 2.323 -4.287 -4.475 1.00 88.81 89 LEU A O 1
ATOM 744 N N . SER A 1 90 ? 3.476 -2.793 -3.262 1.00 86.44 90 SER A N 1
ATOM 745 C CA . SER A 1 90 ? 4.408 -2.429 -4.337 1.00 86.44 90 SER A CA 1
ATOM 746 C C . SER A 1 90 ? 5.487 -3.485 -4.601 1.00 86.44 90 SER A C 1
ATOM 748 O O . SER A 1 90 ? 6.120 -3.465 -5.659 1.00 86.44 90 SER A O 1
ATOM 750 N N . ILE A 1 91 ? 5.711 -4.415 -3.665 1.00 84.81 91 ILE A N 1
ATOM 751 C CA . ILE A 1 91 ? 6.655 -5.515 -3.862 1.00 84.81 91 ILE A CA 1
ATOM 752 C C . ILE A 1 91 ? 6.038 -6.466 -4.888 1.00 84.81 91 ILE A C 1
ATOM 754 O O . ILE A 1 91 ? 5.127 -7.235 -4.589 1.00 84.81 91 ILE A O 1
ATOM 758 N N . ALA A 1 92 ? 6.538 -6.401 -6.122 1.00 61.06 92 ALA A N 1
ATOM 759 C CA . ALA A 1 92 ? 6.090 -7.266 -7.202 1.00 61.06 92 ALA A CA 1
ATOM 760 C C . ALA A 1 92 ? 6.277 -8.742 -6.810 1.00 61.06 92 ALA A C 1
ATOM 762 O O . ALA A 1 92 ? 7.398 -9.221 -6.648 1.00 61.06 92 ALA A O 1
ATOM 763 N N . VAL A 1 93 ? 5.164 -9.466 -6.670 1.00 61.91 93 VAL A N 1
ATOM 764 C CA . VAL A 1 93 ? 5.157 -10.886 -6.274 1.00 61.91 93 VAL A CA 1
ATOM 765 C C . VAL A 1 93 ? 5.558 -11.808 -7.435 1.00 61.91 93 VAL A C 1
ATOM 767 O O . VAL A 1 93 ? 5.888 -12.968 -7.208 1.00 61.91 93 VAL A O 1
ATOM 770 N N . ASN A 1 94 ? 5.580 -11.316 -8.681 1.00 63.28 94 ASN A N 1
ATOM 771 C CA . ASN A 1 94 ? 6.025 -12.105 -9.830 1.00 63.28 94 ASN A CA 1
ATOM 772 C C . ASN A 1 94 ? 7.359 -11.589 -10.396 1.00 63.28 94 ASN A C 1
ATOM 774 O O . ASN A 1 94 ? 7.558 -10.390 -10.606 1.00 63.28 94 ASN A O 1
ATOM 778 N N . THR A 1 95 ? 8.269 -12.521 -10.682 1.00 66.00 95 THR A N 1
ATOM 779 C CA . THR A 1 95 ? 9.472 -12.255 -11.476 1.00 66.00 95 THR A CA 1
ATOM 780 C C . THR A 1 95 ? 9.137 -12.077 -12.950 1.00 66.00 95 THR A C 1
ATOM 782 O O . THR A 1 95 ? 9.918 -11.446 -13.648 1.00 66.00 95 THR A O 1
ATOM 785 N N . ALA A 1 96 ? 7.971 -12.532 -13.425 1.00 67.88 96 ALA A N 1
ATOM 786 C CA . ALA A 1 96 ? 7.541 -12.422 -14.822 1.00 67.88 96 ALA A CA 1
ATOM 787 C C . ALA A 1 96 ? 7.541 -10.975 -15.364 1.00 67.88 96 ALA A C 1
ATOM 789 O O . ALA A 1 96 ? 7.791 -10.751 -16.545 1.00 67.88 96 ALA A O 1
ATOM 790 N N . THR A 1 97 ? 7.318 -9.969 -14.517 1.00 65.69 97 THR A N 1
ATOM 791 C CA . THR A 1 97 ? 7.406 -8.545 -14.878 1.00 65.69 97 THR A CA 1
ATOM 792 C C . THR A 1 97 ? 8.858 -8.153 -15.142 1.00 65.69 97 THR A C 1
ATOM 794 O O . THR A 1 97 ? 9.161 -7.522 -16.156 1.00 65.69 97 THR A O 1
ATOM 797 N N . CYS A 1 98 ? 9.772 -8.600 -14.278 1.00 68.44 98 CYS A N 1
ATOM 798 C CA . CYS A 1 98 ? 11.210 -8.451 -14.477 1.00 68.44 98 CYS A CA 1
ATOM 799 C C . CYS A 1 98 ? 11.697 -9.276 -15.677 1.00 68.44 98 CYS A C 1
ATOM 801 O O . CYS A 1 98 ? 12.483 -8.779 -16.470 1.00 68.44 98 CYS A O 1
ATOM 803 N N . GLU A 1 99 ? 11.217 -10.503 -15.865 1.00 75.56 99 GLU A N 1
ATOM 804 C CA . GLU A 1 99 ? 11.568 -11.379 -16.989 1.00 75.56 99 GLU A CA 1
ATOM 805 C C . GLU A 1 99 ? 11.081 -10.810 -18.320 1.00 75.56 99 GLU A C 1
ATOM 807 O O . GLU A 1 99 ? 11.824 -10.834 -19.299 1.00 75.56 99 GLU A O 1
ATOM 812 N N . ARG A 1 100 ? 9.878 -10.223 -18.367 1.00 76.31 100 ARG A N 1
ATOM 813 C CA . ARG A 1 100 ? 9.380 -9.496 -19.541 1.00 76.31 100 ARG A CA 1
ATOM 814 C C . ARG A 1 100 ? 10.260 -8.286 -19.835 1.00 76.31 100 ARG A C 1
ATOM 816 O O . ARG A 1 100 ? 10.665 -8.099 -20.979 1.00 76.31 100 ARG A O 1
ATOM 823 N N . TYR A 1 101 ? 10.616 -7.514 -18.809 1.00 72.81 101 TYR A N 1
ATOM 824 C CA . TYR A 1 101 ? 11.544 -6.390 -18.939 1.00 72.81 101 TYR A CA 1
ATOM 825 C C . TYR A 1 101 ? 12.923 -6.835 -19.457 1.00 72.81 101 TYR A C 1
ATOM 827 O O . TYR A 1 101 ? 13.451 -6.264 -20.411 1.00 72.81 101 TYR A O 1
ATOM 835 N N . PHE A 1 102 ? 13.488 -7.907 -18.900 1.00 69.56 102 PHE A N 1
ATOM 836 C CA . PHE A 1 102 ? 14.769 -8.457 -19.336 1.00 69.56 102 PHE A CA 1
ATOM 837 C C . PHE A 1 102 ? 14.705 -9.087 -20.727 1.00 69.56 102 PHE A C 1
ATOM 839 O O . PHE A 1 102 ? 15.671 -8.967 -21.470 1.00 69.56 102 PHE A O 1
ATOM 846 N N . SER A 1 103 ? 13.584 -9.690 -21.119 1.00 73.50 103 SER A N 1
ATOM 847 C CA . SER A 1 103 ? 13.381 -10.225 -22.472 1.00 73.50 103 SER A CA 1
ATOM 848 C C . SER A 1 103 ? 13.308 -9.106 -23.511 1.00 73.50 103 SER A C 1
ATOM 850 O O . SER A 1 103 ? 13.909 -9.209 -24.580 1.00 73.50 103 SER A O 1
ATOM 852 N N . GLU A 1 104 ? 12.640 -7.995 -23.184 1.00 67.50 104 GLU A N 1
ATOM 853 C CA . GLU A 1 104 ? 12.628 -6.798 -24.034 1.00 67.50 104 GLU A CA 1
ATOM 854 C C . GLU A 1 104 ? 14.035 -6.199 -24.182 1.00 67.50 104 GLU A C 1
ATOM 856 O O . GLU A 1 104 ? 14.434 -5.800 -25.277 1.00 67.50 104 GLU A O 1
ATOM 861 N N . LEU A 1 105 ? 14.816 -6.193 -23.101 1.00 67.62 105 LEU A N 1
ATOM 862 C CA . LEU A 1 105 ? 16.211 -5.763 -23.122 1.00 67.62 105 LEU A CA 1
ATOM 863 C C . LEU A 1 105 ? 17.141 -6.765 -23.824 1.00 67.62 105 LEU A C 1
ATOM 865 O O . LEU A 1 105 ? 18.130 -6.356 -2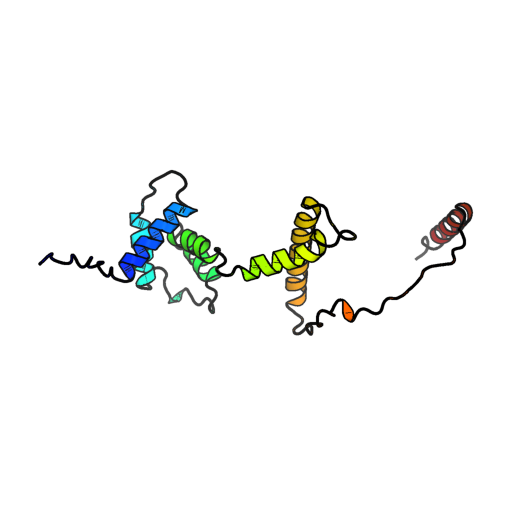4.434 1.00 67.62 105 LEU A O 1
ATOM 869 N N . ALA A 1 106 ? 16.846 -8.065 -23.789 1.00 62.66 106 ALA A N 1
ATOM 870 C CA . ALA A 1 106 ? 17.691 -9.106 -24.371 1.00 62.66 106 ALA A CA 1
ATOM 871 C C . ALA A 1 106 ? 17.864 -8.918 -25.883 1.00 62.66 106 ALA A C 1
ATOM 873 O O . ALA A 1 106 ? 18.985 -9.039 -26.370 1.00 62.66 106 ALA A O 1
ATOM 874 N N . ALA A 1 107 ? 16.815 -8.502 -26.605 1.00 59.47 107 ALA A N 1
ATOM 875 C CA . ALA A 1 107 ? 16.877 -8.188 -28.040 1.00 59.47 107 ALA A CA 1
ATOM 876 C C . ALA A 1 107 ? 17.944 -7.129 -28.394 1.00 59.47 107 ALA A C 1
ATOM 878 O O . ALA A 1 107 ? 18.461 -7.095 -29.512 1.00 59.47 107 ALA A O 1
ATOM 879 N N . ILE A 1 108 ? 18.278 -6.281 -27.421 1.00 58.53 108 ILE A N 1
ATOM 880 C CA . ILE A 1 108 ? 19.209 -5.162 -27.525 1.00 58.53 108 ILE A CA 1
ATOM 881 C C . ILE A 1 108 ? 20.577 -5.507 -26.913 1.00 58.53 108 ILE A C 1
ATOM 883 O O . ILE A 1 108 ? 21.576 -4.876 -27.242 1.00 58.53 108 ILE A O 1
ATOM 887 N N . HIS A 1 109 ? 20.657 -6.492 -26.019 1.00 55.41 109 HIS A N 1
ATOM 888 C CA . HIS A 1 109 ? 21.893 -6.850 -25.320 1.00 55.41 109 HIS A CA 1
ATOM 889 C C . HIS A 1 109 ? 22.627 -8.061 -25.918 1.00 55.41 109 HIS A C 1
ATOM 891 O O . HIS A 1 109 ? 23.855 -8.111 -25.817 1.00 55.41 109 HIS A O 1
ATOM 897 N N . THR A 1 110 ? 21.931 -9.019 -26.543 1.00 58.88 110 THR A N 1
ATOM 898 C CA . THR A 1 110 ? 22.527 -10.306 -26.965 1.00 58.88 110 THR A CA 1
ATOM 899 C C . THR A 1 110 ? 22.996 -10.340 -28.423 1.00 58.88 110 THR A C 1
ATOM 901 O O . THR A 1 110 ? 23.994 -10.993 -28.728 1.00 58.88 110 THR A O 1
ATOM 904 N N . ALA A 1 111 ? 22.350 -9.615 -29.341 1.00 61.69 111 ALA A N 1
ATOM 905 C CA . ALA A 1 111 ? 22.732 -9.614 -30.754 1.00 61.69 111 ALA A CA 1
ATOM 906 C C . ALA A 1 111 ? 23.911 -8.658 -31.018 1.00 61.69 111 ALA A C 1
ATOM 908 O O . ALA A 1 111 ? 23.753 -7.444 -30.921 1.00 61.69 111 ALA A O 1
ATOM 909 N N . LYS A 1 112 ? 25.082 -9.178 -31.424 1.00 65.12 112 LYS A N 1
ATOM 910 C CA . LYS A 1 112 ? 26.317 -8.388 -31.662 1.00 65.12 112 LYS A CA 1
ATOM 911 C C . LYS A 1 112 ? 26.112 -7.186 -32.601 1.00 65.12 112 LYS A C 1
ATOM 913 O O . LYS A 1 112 ? 26.721 -6.147 -32.380 1.00 65.12 112 LYS A O 1
ATOM 918 N N . ARG A 1 113 ? 25.230 -7.311 -33.603 1.00 66.56 113 ARG A N 1
ATOM 919 C CA . ARG A 1 113 ? 24.881 -6.240 -34.559 1.00 66.56 113 ARG A CA 1
ATOM 920 C C . ARG A 1 113 ? 23.987 -5.143 -33.960 1.00 66.56 113 ARG A C 1
ATOM 922 O O . ARG A 1 113 ? 24.111 -3.995 -34.360 1.00 66.56 113 ARG A O 1
ATOM 929 N N . ASN A 1 114 ? 23.124 -5.483 -33.000 1.00 68.25 114 ASN A N 1
ATOM 930 C CA . ASN A 1 114 ? 22.146 -4.564 -32.398 1.00 68.25 114 ASN A CA 1
ATOM 931 C C . ASN A 1 114 ? 22.501 -4.203 -30.946 1.00 68.25 114 ASN A C 1
ATOM 933 O O . ASN A 1 114 ? 21.662 -3.662 -30.223 1.00 68.25 114 ASN A O 1
ATOM 937 N N . ARG A 1 115 ? 23.726 -4.530 -30.506 1.00 69.94 115 ARG A N 1
ATOM 938 C CA . ARG A 1 115 ? 24.129 -4.399 -29.109 1.00 69.94 115 ARG A CA 1
ATOM 939 C C . ARG A 1 115 ? 24.214 -2.931 -28.713 1.00 69.94 115 ARG A C 1
ATOM 941 O O . ARG A 1 115 ? 25.149 -2.233 -29.095 1.00 69.94 115 ARG A O 1
ATOM 948 N N . MET A 1 116 ? 23.259 -2.470 -27.916 1.00 73.56 116 MET A N 1
ATOM 949 C CA . MET A 1 116 ? 23.250 -1.102 -27.406 1.00 73.56 116 MET A CA 1
ATOM 950 C C . MET A 1 116 ? 24.040 -1.005 -26.098 1.00 73.56 116 MET A C 1
ATOM 952 O O . MET A 1 116 ? 24.079 -1.942 -25.298 1.00 73.56 116 MET A O 1
ATOM 956 N N . ASN A 1 117 ? 24.669 0.148 -25.866 1.00 80.19 117 ASN A N 1
ATOM 957 C CA . ASN A 1 117 ? 25.321 0.443 -24.592 1.00 80.19 117 ASN A CA 1
ATOM 958 C C . ASN A 1 117 ? 24.281 0.359 -23.443 1.00 80.19 117 ASN A C 1
ATOM 960 O O . ASN A 1 117 ? 23.171 0.878 -23.613 1.00 80.19 117 ASN A O 1
ATOM 964 N N . PRO A 1 118 ? 24.598 -0.271 -22.291 1.00 75.94 118 PRO A N 1
ATOM 965 C CA . PRO A 1 118 ? 23.679 -0.418 -21.157 1.00 75.94 118 PRO A CA 1
ATOM 966 C C . PRO A 1 118 ? 23.016 0.881 -20.688 1.00 75.94 118 PRO A C 1
ATOM 968 O O . PRO A 1 118 ? 21.846 0.856 -20.312 1.00 75.94 118 PRO A O 1
ATOM 971 N N . GLU A 1 119 ? 23.705 2.021 -20.720 1.00 80.44 119 GLU A N 1
ATOM 972 C CA . GLU A 1 119 ? 23.090 3.301 -20.341 1.00 80.44 119 GLU A CA 1
ATOM 973 C C . GLU A 1 119 ? 21.991 3.721 -21.319 1.00 80.44 119 GLU A C 1
ATOM 975 O O . GLU A 1 119 ? 20.909 4.157 -20.919 1.00 80.44 119 GLU A O 1
ATOM 980 N N . LYS A 1 120 ? 22.247 3.537 -22.617 1.00 82.12 120 LYS A N 1
ATOM 981 C CA . LYS A 1 120 ? 21.292 3.847 -23.681 1.00 82.12 120 LYS A CA 1
ATOM 982 C C . LYS A 1 120 ? 20.111 2.872 -23.659 1.00 82.12 120 LYS A C 1
ATOM 984 O O . LYS A 1 120 ? 18.981 3.304 -23.847 1.00 82.12 120 LYS A O 1
ATOM 989 N N . ALA A 1 121 ? 20.338 1.598 -23.334 1.00 78.38 121 ALA A N 1
ATOM 990 C CA . ALA A 1 121 ? 19.276 0.603 -23.162 1.00 78.38 121 ALA A CA 1
ATOM 991 C C . ALA A 1 121 ? 18.336 0.924 -21.980 1.00 78.38 121 ALA A C 1
ATOM 993 O O . ALA A 1 121 ? 17.113 0.812 -22.112 1.00 78.38 121 ALA A O 1
ATOM 994 N N . ARG A 1 122 ? 18.877 1.404 -20.848 1.00 79.12 122 ARG A N 1
ATOM 995 C CA . ARG A 1 122 ? 18.061 1.881 -19.714 1.00 79.12 122 ARG A CA 1
ATOM 996 C C . ARG A 1 122 ? 17.217 3.093 -20.098 1.00 79.12 122 ARG A C 1
ATOM 998 O O . ARG A 1 122 ? 16.008 3.078 -19.894 1.00 79.12 122 ARG A O 1
ATOM 1005 N N . LYS A 1 123 ? 17.835 4.117 -20.701 1.00 84.62 123 LYS A N 1
ATOM 1006 C CA . LYS A 1 123 ? 17.127 5.330 -21.150 1.00 84.62 123 LYS A CA 1
ATOM 1007 C C . LYS A 1 123 ? 16.039 5.003 -22.173 1.00 84.62 123 LYS A C 1
ATOM 1009 O O . LYS A 1 123 ? 14.928 5.503 -22.056 1.00 84.62 123 LYS A O 1
ATOM 1014 N N . PHE A 1 124 ? 16.331 4.116 -23.122 1.00 82.38 124 PHE A N 1
ATOM 1015 C CA . PHE A 1 124 ? 15.358 3.652 -24.110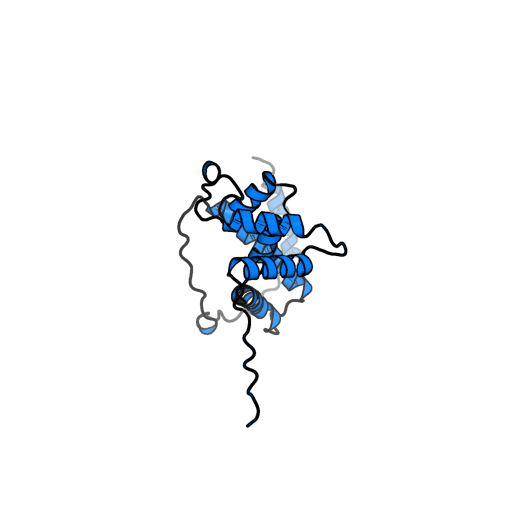 1.00 82.38 124 PHE A CA 1
ATOM 1016 C C . PHE A 1 124 ? 14.135 3.001 -23.455 1.00 82.38 124 PHE A C 1
ATOM 1018 O O . PHE A 1 124 ? 13.007 3.278 -23.850 1.00 82.38 124 PHE A O 1
ATOM 1025 N N . SER A 1 125 ? 14.347 2.187 -22.419 1.00 78.00 125 SER A N 1
ATOM 1026 C CA . SER A 1 125 ? 13.250 1.535 -21.695 1.00 78.00 125 SER A CA 1
ATOM 1027 C C . SER A 1 125 ? 12.344 2.541 -20.981 1.00 78.00 125 SER A C 1
ATOM 1029 O O . SER A 1 125 ? 11.125 2.409 -21.047 1.00 78.00 125 SER A O 1
ATOM 1031 N N . LEU A 1 126 ? 12.926 3.582 -20.374 1.00 83.25 126 LEU A N 1
ATOM 1032 C CA . LEU A 1 126 ? 12.175 4.670 -19.735 1.00 83.25 126 LEU A CA 1
ATOM 1033 C C . LEU A 1 126 ? 11.350 5.471 -20.750 1.00 83.25 126 LEU A C 1
ATOM 1035 O O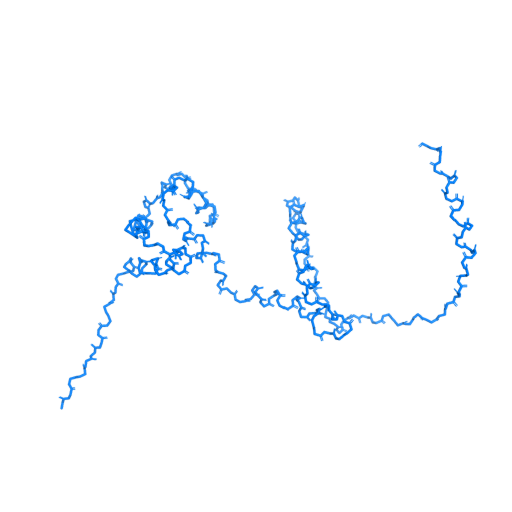 . LEU A 1 126 ? 10.157 5.674 -20.544 1.00 83.25 126 LEU A O 1
ATOM 1039 N N . VAL A 1 127 ? 11.964 5.879 -21.867 1.00 86.69 127 VAL A N 1
ATOM 1040 C CA . VAL A 1 127 ? 11.273 6.616 -22.942 1.00 86.69 127 VAL A CA 1
ATOM 1041 C C . VAL A 1 127 ? 10.124 5.784 -23.503 1.00 86.69 127 VAL A C 1
ATOM 1043 O O . VAL A 1 127 ? 9.012 6.277 -23.652 1.00 86.69 127 VAL A O 1
ATOM 1046 N N . ARG A 1 128 ? 10.359 4.495 -23.754 1.00 81.94 128 ARG A N 1
ATOM 1047 C CA . ARG A 1 128 ? 9.331 3.588 -24.265 1.00 81.94 128 ARG A CA 1
ATOM 1048 C C . ARG A 1 128 ? 8.165 3.420 -23.292 1.00 81.94 128 ARG A C 1
ATOM 1050 O O . ARG A 1 128 ? 7.022 3.347 -23.731 1.00 81.94 128 ARG A O 1
ATOM 1057 N N . GLN A 1 129 ? 8.437 3.337 -21.991 1.00 81.75 129 GLN A N 1
ATOM 1058 C CA . GLN A 1 129 ? 7.387 3.276 -20.976 1.00 81.75 129 GLN A CA 1
ATOM 1059 C C . GLN A 1 129 ? 6.577 4.576 -20.929 1.00 81.75 129 GLN A C 1
ATOM 1061 O O . GLN A 1 129 ? 5.355 4.511 -20.850 1.00 81.75 129 GLN A O 1
ATOM 1066 N N . ALA A 1 130 ? 7.237 5.733 -21.033 1.00 85.38 130 ALA A N 1
ATOM 1067 C CA . ALA A 1 130 ? 6.559 7.024 -21.106 1.00 85.38 130 ALA A CA 1
ATOM 1068 C C . ALA A 1 130 ? 5.629 7.104 -22.326 1.00 85.38 130 ALA A C 1
ATOM 1070 O O . ALA A 1 130 ? 4.462 7.440 -22.162 1.00 85.38 130 ALA A O 1
ATOM 1071 N N . VAL A 1 131 ? 6.102 6.693 -23.510 1.00 86.62 131 VAL A N 1
ATOM 1072 C CA . VAL A 1 131 ? 5.279 6.628 -24.733 1.00 86.62 131 VAL A CA 1
ATOM 1073 C C . VAL A 1 131 ? 4.076 5.703 -24.541 1.00 86.62 131 VAL A C 1
ATOM 1075 O O . VAL A 1 131 ? 2.956 6.129 -24.763 1.00 86.62 131 VAL A O 1
ATOM 1078 N N . ARG A 1 132 ? 4.266 4.484 -24.013 1.00 83.62 132 ARG A N 1
ATOM 1079 C CA . ARG A 1 132 ? 3.148 3.557 -23.739 1.00 83.62 132 ARG A CA 1
ATOM 1080 C C . ARG A 1 132 ? 2.107 4.136 -22.776 1.00 83.62 132 ARG A C 1
ATOM 1082 O O . ARG A 1 132 ? 0.933 3.798 -22.879 1.00 83.62 132 ARG A O 1
ATOM 1089 N N . ASN A 1 133 ? 2.539 4.932 -21.801 1.00 82.56 133 ASN A N 1
ATOM 1090 C CA . ASN A 1 133 ? 1.629 5.574 -20.858 1.00 82.56 133 ASN A CA 1
ATOM 1091 C C . ASN A 1 133 ? 0.855 6.719 -21.525 1.00 82.56 133 ASN A C 1
ATOM 1093 O O . ASN A 1 133 ? -0.339 6.834 -21.280 1.00 82.56 133 ASN A O 1
ATOM 1097 N N . LEU A 1 134 ? 1.502 7.512 -22.388 1.00 83.50 134 LEU A N 1
ATOM 1098 C CA . LEU A 1 134 ? 0.827 8.511 -23.224 1.00 83.50 134 LEU A CA 1
ATOM 1099 C C . LEU A 1 134 ? -0.186 7.856 -24.170 1.00 83.50 134 LEU A C 1
ATOM 1101 O O . LEU A 1 134 ? -1.350 8.237 -24.147 1.00 83.50 134 LEU A O 1
ATOM 1105 N N . ASP A 1 135 ? 0.219 6.812 -24.898 1.00 80.44 135 ASP A N 1
ATOM 1106 C CA . ASP A 1 135 ? -0.656 6.077 -25.818 1.00 80.44 135 ASP A CA 1
ATOM 1107 C C . ASP A 1 135 ? -1.872 5.485 -25.091 1.00 80.44 135 ASP A C 1
ATOM 1109 O O . ASP A 1 135 ? -2.955 5.391 -25.658 1.00 80.44 135 ASP A O 1
ATOM 1113 N N . ARG A 1 136 ? -1.714 5.050 -23.834 1.00 77.88 136 ARG A N 1
ATOM 1114 C CA . ARG A 1 136 ? -2.830 4.552 -23.018 1.00 77.88 136 ARG A CA 1
ATOM 1115 C C . ARG A 1 136 ? -3.837 5.650 -22.706 1.00 77.88 136 ARG A C 1
ATOM 1117 O O . ARG A 1 136 ? -5.016 5.433 -22.936 1.00 77.88 136 ARG A O 1
ATOM 1124 N N . VAL A 1 137 ? -3.364 6.805 -22.242 1.00 72.69 137 VAL A N 1
ATOM 1125 C CA . VAL A 1 137 ? -4.218 7.966 -21.947 1.00 72.69 137 VAL A CA 1
ATOM 1126 C C . VAL A 1 137 ? -4.915 8.468 -23.217 1.00 72.69 137 VAL A C 1
ATOM 1128 O O . VAL A 1 137 ? -6.076 8.856 -23.173 1.00 72.69 137 VAL A O 1
ATOM 1131 N N . GLU A 1 138 ? -4.238 8.411 -24.365 1.00 69.88 138 GLU A N 1
ATOM 1132 C CA . GLU A 1 138 ? -4.802 8.809 -25.659 1.00 69.88 138 GLU A CA 1
ATOM 1133 C C . GLU A 1 138 ? -5.842 7.802 -26.191 1.00 69.88 138 GLU A C 1
ATOM 1135 O O . GLU A 1 138 ? -6.836 8.196 -26.798 1.00 69.88 138 GLU A O 1
ATOM 1140 N N . ASN A 1 139 ? -5.667 6.504 -25.912 1.00 59.47 139 ASN A N 1
ATOM 1141 C CA . ASN A 1 139 ? -6.570 5.435 -26.358 1.00 59.47 139 ASN A CA 1
ATOM 1142 C C . ASN A 1 139 ? -7.682 5.068 -25.356 1.00 59.47 139 ASN A C 1
ATOM 1144 O O . ASN A 1 139 ? -8.490 4.190 -25.653 1.00 59.47 139 ASN A O 1
ATOM 1148 N N . GLU A 1 140 ? -7.798 5.744 -24.209 1.00 56.81 140 GLU A N 1
ATOM 1149 C CA . GLU A 1 140 ? -8.897 5.545 -23.243 1.00 56.81 140 GLU A CA 1
ATOM 1150 C C . GLU A 1 140 ? -10.298 5.908 -23.805 1.00 56.81 140 GLU A C 1
ATOM 1152 O O . GLU A 1 140 ? -11.305 5.696 -23.134 1.00 56.81 140 GLU A O 1
ATOM 1157 N N . GLY A 1 141 ? -10.386 6.376 -25.062 1.00 54.94 141 GLY A N 1
ATOM 1158 C CA . GLY A 1 141 ? -11.631 6.584 -25.818 1.00 54.94 141 GLY A CA 1
ATOM 1159 C C . GLY A 1 141 ? -11.858 5.674 -27.042 1.00 54.94 141 GLY A C 1
ATOM 1160 O O . GLY A 1 141 ? -12.913 5.781 -27.664 1.00 54.94 141 GLY A O 1
ATOM 1161 N N . MET A 1 142 ? -10.925 4.784 -27.411 1.00 49.62 142 MET A N 1
ATOM 1162 C CA . MET A 1 142 ? -11.101 3.831 -28.523 1.00 49.62 142 MET A CA 1
ATOM 1163 C C . MET A 1 142 ? -10.846 2.401 -28.049 1.00 49.62 142 MET A C 1
ATOM 1165 O O . MET A 1 142 ? -9.714 1.929 -27.962 1.00 49.62 142 MET A O 1
ATOM 1169 N N . GLU A 1 143 ? -11.930 1.696 -27.741 1.00 48.19 143 GLU A N 1
ATOM 1170 C CA . GLU A 1 143 ? -11.885 0.282 -27.394 1.00 48.19 143 GLU A CA 1
ATOM 1171 C C . GLU A 1 143 ? -11.456 -0.567 -28.611 1.00 48.19 143 GLU A C 1
ATOM 1173 O O . GLU A 1 143 ? -11.933 -0.377 -29.729 1.00 48.19 143 GLU A O 1
ATOM 1178 N N . SER A 1 144 ? -10.577 -1.542 -28.352 1.00 49.09 144 SER A N 1
ATOM 1179 C CA . SER A 1 144 ? -10.123 -2.615 -29.251 1.00 49.09 144 SER A CA 1
ATOM 1180 C C . SER A 1 144 ? -9.145 -2.244 -30.379 1.00 49.09 144 SER A C 1
ATOM 1182 O O . SER A 1 144 ? -9.483 -2.269 -31.562 1.00 49.09 144 SER A O 1
ATOM 1184 N N . MET A 1 145 ? -7.858 -2.095 -30.045 1.00 49.69 145 MET A N 1
ATOM 1185 C CA . MET A 1 145 ? -6.802 -2.439 -31.006 1.00 49.69 145 MET A CA 1
ATOM 1186 C C . MET A 1 145 ? -6.489 -3.935 -30.907 1.00 49.69 145 MET A C 1
ATOM 1188 O O . MET A 1 145 ? -5.935 -4.402 -29.910 1.00 49.69 145 MET A O 1
ATOM 1192 N N . GLU A 1 146 ? -6.844 -4.683 -31.955 1.00 45.81 146 GLU A N 1
ATOM 1193 C CA . GLU A 1 146 ? -6.444 -6.078 -32.143 1.00 45.81 146 GLU A CA 1
ATOM 1194 C C . GLU A 1 146 ? -4.935 -6.235 -31.907 1.00 45.81 146 GLU A C 1
ATOM 1196 O O . GLU A 1 146 ? -4.101 -5.608 -32.569 1.00 45.81 146 GLU A O 1
ATOM 1201 N N . LEU A 1 147 ? -4.574 -7.093 -30.951 1.00 46.25 147 LEU A N 1
ATOM 1202 C CA . LEU A 1 147 ? -3.187 -7.431 -30.660 1.00 46.25 147 LEU A CA 1
ATOM 1203 C C . LEU A 1 147 ? -2.566 -8.111 -31.885 1.00 46.25 147 LEU A C 1
ATOM 1205 O O . LEU A 1 147 ? -2.738 -9.310 -32.109 1.00 46.25 147 LEU A O 1
ATOM 1209 N N . LYS A 1 148 ? -1.809 -7.351 -32.681 1.00 60.06 148 LYS A N 1
ATOM 1210 C CA . LYS A 1 148 ? -1.032 -7.910 -33.791 1.00 60.06 148 LYS A CA 1
ATOM 1211 C C . LYS A 1 148 ? 0.035 -8.852 -33.233 1.00 60.06 148 LYS A C 1
ATOM 1213 O O . LYS A 1 148 ? 0.914 -8.446 -32.471 1.00 60.06 148 LYS A O 1
ATOM 1218 N N . ARG A 1 149 ? -0.069 -10.126 -33.626 1.00 61.28 149 ARG A N 1
ATOM 1219 C CA . ARG A 1 149 ? 0.857 -11.216 -33.288 1.00 61.28 149 ARG A CA 1
ATOM 1220 C C . ARG A 1 149 ? 2.300 -10.796 -33.574 1.00 61.28 149 ARG A C 1
ATOM 1222 O O . ARG A 1 149 ? 2.614 -10.314 -34.660 1.00 61.28 149 ARG A O 1
ATOM 1229 N N . ILE A 1 150 ? 3.187 -11.026 -32.606 1.00 59.09 150 ILE A N 1
ATOM 1230 C CA . ILE A 1 150 ? 4.629 -10.859 -32.798 1.00 59.09 150 ILE A CA 1
ATOM 1231 C C . ILE A 1 150 ? 5.076 -11.911 -33.818 1.00 59.09 150 ILE A C 1
ATOM 1233 O O . ILE A 1 150 ? 4.983 -13.109 -33.556 1.00 59.09 150 ILE A O 1
ATOM 1237 N N . VAL A 1 151 ? 5.511 -11.447 -34.989 1.00 52.69 151 VAL A N 1
ATOM 1238 C CA . VAL A 1 151 ? 6.008 -12.293 -36.081 1.00 52.69 151 VAL A CA 1
ATOM 1239 C C . VAL A 1 151 ? 7.348 -12.894 -35.668 1.00 52.69 151 VAL A C 1
ATOM 1241 O O . VAL A 1 151 ? 8.267 -12.163 -35.271 1.00 52.69 151 VAL A O 1
ATOM 1244 N N . ASP A 1 152 ? 7.439 -14.220 -35.753 1.00 54.41 152 ASP A N 1
ATOM 1245 C CA . ASP A 1 152 ? 8.640 -14.975 -35.409 1.00 54.41 152 ASP A CA 1
ATOM 1246 C C . ASP A 1 152 ? 9.817 -14.555 -36.306 1.00 54.41 152 ASP A C 1
ATOM 1248 O O . ASP A 1 152 ? 9.636 -14.157 -37.460 1.00 54.41 152 ASP A O 1
ATOM 1252 N N . ALA A 1 153 ? 11.046 -14.615 -35.789 1.00 58.62 153 ALA A N 1
ATOM 1253 C CA . ALA A 1 153 ? 12.235 -14.206 -36.542 1.00 58.62 153 ALA A CA 1
ATOM 1254 C C . ALA A 1 153 ? 12.397 -14.983 -37.864 1.00 58.62 153 ALA A C 1
ATOM 1256 O O . ALA A 1 153 ? 12.951 -14.442 -38.821 1.00 58.62 153 ALA A O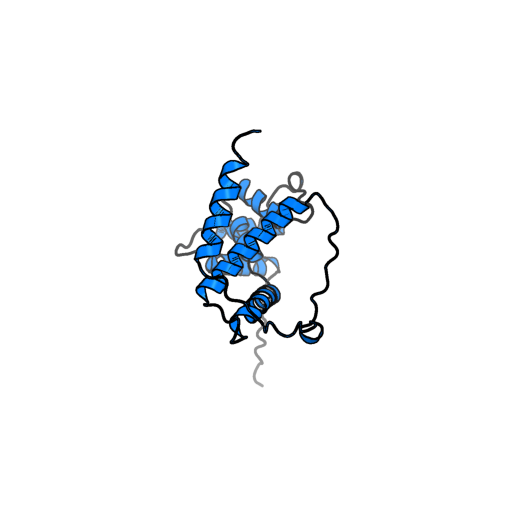 1
ATOM 1257 N N . THR A 1 154 ? 11.868 -16.206 -37.919 1.00 60.66 154 THR A N 1
ATOM 1258 C CA . THR A 1 154 ? 1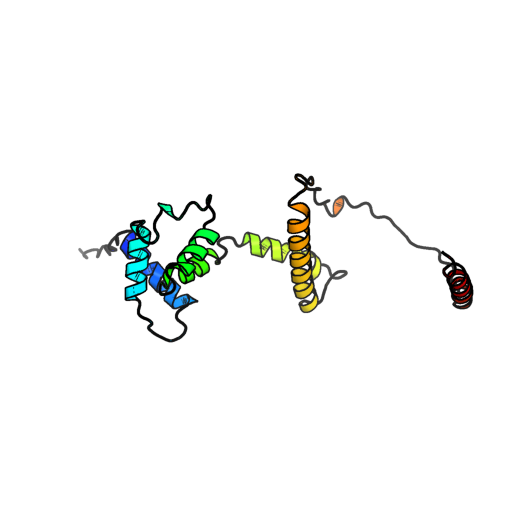1.900 -17.111 -39.075 1.00 60.66 154 THR A CA 1
ATOM 1259 C C . THR A 1 154 ? 10.884 -16.726 -40.157 1.00 60.66 154 THR A C 1
ATOM 1261 O O . THR A 1 154 ? 11.066 -17.056 -41.325 1.00 60.66 154 THR A O 1
ATOM 1264 N N . GLU A 1 155 ? 9.829 -15.990 -39.795 1.00 53.22 155 GLU A N 1
ATOM 1265 C CA . GLU A 1 155 ? 8.736 -15.581 -40.691 1.00 53.22 155 GLU A CA 1
ATOM 1266 C C . GLU A 1 155 ? 9.030 -14.247 -41.421 1.00 53.22 155 GLU A C 1
ATOM 1268 O O . GLU A 1 155 ? 8.263 -13.814 -42.285 1.00 53.22 155 GLU A O 1
ATOM 1273 N N . ARG A 1 156 ? 10.153 -13.577 -41.118 1.00 63.31 156 ARG A N 1
ATOM 1274 C CA . ARG A 1 156 ? 10.557 -12.325 -41.781 1.00 63.31 156 ARG A CA 1
ATOM 1275 C C . ARG A 1 156 ? 11.138 -12.616 -43.167 1.00 63.31 156 ARG A C 1
ATOM 1277 O O . ARG A 1 156 ? 12.259 -13.108 -43.279 1.00 63.31 156 ARG A O 1
ATOM 1284 N N . LYS A 1 157 ? 10.414 -12.254 -44.233 1.00 59.44 157 LYS A N 1
ATOM 1285 C CA . LYS A 1 157 ? 10.964 -12.253 -45.601 1.00 59.44 157 LYS A CA 1
ATOM 1286 C C . LYS A 1 157 ? 12.191 -11.337 -45.658 1.00 59.44 157 LYS A C 1
ATOM 1288 O O . LYS A 1 157 ? 12.084 -10.139 -45.401 1.00 59.44 157 LYS A O 1
ATOM 1293 N N . GLN A 1 158 ? 13.349 -11.901 -45.993 1.00 53.72 158 GLN A N 1
ATOM 1294 C CA . GLN A 1 158 ? 14.548 -11.123 -46.289 1.00 53.72 158 GLN A CA 1
ATOM 1295 C C . GLN A 1 158 ? 14.345 -10.412 -47.630 1.00 53.72 158 GLN A C 1
ATOM 1297 O O . GLN A 1 158 ? 14.339 -11.055 -48.677 1.00 53.72 158 GLN A O 1
ATOM 1302 N N . PHE A 1 159 ? 14.177 -9.090 -47.607 1.00 41.62 159 PHE A N 1
ATOM 1303 C CA . PHE A 1 159 ? 14.403 -8.281 -48.801 1.00 41.62 159 PHE A CA 1
ATOM 1304 C C . PHE A 1 159 ? 15.914 -8.135 -48.980 1.00 41.62 159 PHE A C 1
ATOM 1306 O O . PHE A 1 159 ? 16.593 -7.507 -48.168 1.00 41.62 159 PHE A O 1
ATOM 1313 N N . GLY A 1 160 ? 16.433 -8.825 -49.993 1.00 40.16 160 GLY A N 1
ATOM 1314 C CA . GLY A 1 160 ? 17.842 -8.857 -50.345 1.00 40.16 160 GLY A CA 1
ATOM 1315 C C . GLY A 1 160 ? 18.217 -7.780 -51.363 1.00 40.16 160 GLY A C 1
ATOM 1316 O O . GLY A 1 160 ? 17.564 -7.642 -52.391 1.00 40.16 160 GLY A O 1
ATOM 1317 N N . ASN A 1 161 ? 19.338 -7.139 -51.044 1.00 38.09 161 ASN A N 1
ATOM 1318 C CA . ASN A 1 161 ? 20.312 -6.421 -51.866 1.00 38.09 161 ASN A CA 1
ATOM 1319 C C . ASN A 1 161 ? 20.004 -5.006 -52.388 1.00 38.09 161 ASN A C 1
ATOM 1321 O O . ASN A 1 161 ? 19.180 -4.796 -53.272 1.00 38.09 161 ASN A O 1
ATOM 1325 N N . CYS A 1 162 ? 20.798 -4.054 -51.886 1.00 46.94 162 CYS A N 1
ATOM 1326 C CA . CYS A 1 162 ? 21.021 -2.737 -52.466 1.00 46.94 162 CYS A CA 1
ATOM 1327 C C . CYS A 1 162 ? 22.378 -2.787 -53.185 1.00 46.94 162 CYS A C 1
ATOM 1329 O O . CYS A 1 162 ? 23.396 -2.522 -52.557 1.00 46.94 162 CYS A O 1
ATOM 1331 N N . ASP A 1 163 ? 22.404 -3.142 -54.468 1.00 43.25 163 ASP A N 1
ATOM 1332 C CA . ASP A 1 163 ? 23.579 -2.938 -55.323 1.00 43.25 163 ASP A CA 1
ATOM 1333 C C . ASP A 1 163 ? 23.141 -2.226 -56.604 1.00 43.25 163 ASP A C 1
ATOM 1335 O O . ASP A 1 163 ? 22.498 -2.831 -57.459 1.00 43.25 163 ASP A O 1
ATOM 1339 N N . ALA A 1 164 ? 23.468 -0.930 -56.664 1.00 39.41 164 ALA A N 1
ATOM 1340 C CA . ALA A 1 164 ? 23.755 -0.083 -57.831 1.00 39.41 164 ALA A CA 1
ATOM 1341 C C . ALA A 1 164 ? 23.407 1.377 -57.477 1.00 39.41 164 ALA A C 1
ATOM 1343 O O . ALA A 1 164 ? 22.275 1.829 -57.630 1.00 39.41 164 ALA A O 1
ATOM 1344 N N . THR A 1 165 ? 24.390 2.111 -56.957 1.00 48.38 165 THR A N 1
ATOM 1345 C CA . THR A 1 165 ? 24.354 3.576 -56.847 1.00 48.38 165 THR A CA 1
ATOM 1346 C C . THR A 1 165 ? 24.381 4.224 -58.239 1.00 48.38 165 THR A C 1
ATOM 1348 O O . THR A 1 165 ? 24.904 3.642 -59.190 1.00 48.38 165 THR A O 1
ATOM 1351 N N . PRO A 1 166 ? 23.959 5.492 -58.340 1.00 39.25 166 PRO A N 1
ATOM 1352 C CA . PRO A 1 166 ? 24.915 6.467 -58.838 1.00 39.25 166 PRO A CA 1
ATOM 1353 C C . PRO A 1 166 ? 25.157 7.554 -57.795 1.00 39.25 166 PRO A C 1
ATOM 1355 O O . PRO A 1 166 ? 24.263 7.973 -57.062 1.00 39.25 166 PRO A O 1
ATOM 1358 N N . ALA A 1 167 ? 26.423 7.943 -57.687 1.00 47.19 167 ALA A N 1
ATOM 1359 C CA . ALA A 1 167 ? 26.881 9.006 -56.816 1.00 47.19 167 ALA A CA 1
ATOM 1360 C C . ALA A 1 167 ? 26.285 10.337 -57.290 1.00 47.19 167 ALA A C 1
ATOM 1362 O O . ALA A 1 167 ? 26.675 10.841 -58.338 1.00 47.19 167 ALA A O 1
ATOM 1363 N N . VAL A 1 168 ? 25.358 10.895 -56.513 1.00 43.16 168 VAL A N 1
ATOM 1364 C CA . VAL A 1 168 ? 24.962 12.298 -56.653 1.00 43.16 168 VAL A CA 1
ATOM 1365 C C . VAL A 1 168 ? 26.107 13.129 -56.084 1.00 43.16 168 VAL A C 1
ATOM 1367 O O . VAL A 1 168 ? 26.409 13.068 -54.890 1.00 43.16 168 VAL A O 1
ATOM 1370 N N . THR A 1 169 ? 26.818 13.832 -56.959 1.00 53.25 169 THR A N 1
ATOM 1371 C CA . THR A 1 169 ? 27.837 14.809 -56.578 1.00 53.25 169 THR A CA 1
ATOM 1372 C C . THR A 1 169 ? 27.173 16.019 -55.924 1.00 53.25 169 THR A C 1
ATOM 1374 O O . THR A 1 169 ? 26.088 16.429 -56.324 1.00 53.25 169 THR A O 1
ATOM 1377 N N . MET A 1 170 ? 27.842 16.591 -54.919 1.00 49.06 170 MET A N 1
ATOM 1378 C CA . MET A 1 170 ? 27.368 17.693 -54.062 1.00 49.06 170 MET A CA 1
ATOM 1379 C C . MET A 1 170 ? 26.792 18.920 -54.795 1.00 49.06 170 MET A C 1
ATOM 1381 O O . MET A 1 170 ? 26.059 19.680 -54.175 1.00 49.06 170 MET A O 1
ATOM 1385 N N . GLU A 1 171 ? 27.091 19.111 -56.081 1.00 50.44 171 GLU A N 1
ATOM 1386 C CA . GLU A 1 171 ? 26.607 20.243 -56.883 1.00 50.44 171 GLU A CA 1
ATOM 1387 C C . GLU A 1 171 ? 25.117 20.126 -57.271 1.00 50.44 171 GLU A C 1
ATOM 1389 O O . GLU A 1 171 ? 24.457 21.143 -57.444 1.00 50.44 171 GLU A O 1
ATOM 1394 N N . GLU A 1 172 ? 24.537 18.919 -57.314 1.00 48.16 172 GLU A N 1
ATOM 1395 C CA . GLU A 1 172 ? 23.116 18.718 -57.678 1.00 48.16 172 GLU A CA 1
ATOM 1396 C C . GLU A 1 172 ? 22.153 18.941 -56.489 1.00 48.16 172 GLU A C 1
ATOM 1398 O O . GLU A 1 172 ? 20.945 19.109 -56.661 1.00 48.16 172 GLU A O 1
ATOM 1403 N N . ALA A 1 173 ? 22.679 18.963 -55.258 1.00 49.69 173 ALA A N 1
ATOM 1404 C CA . ALA A 1 173 ? 21.889 19.197 -54.047 1.00 49.69 173 ALA A CA 1
ATOM 1405 C C . ALA A 1 173 ? 21.655 20.693 -53.756 1.00 49.69 173 ALA A C 1
ATOM 1407 O O . ALA A 1 173 ? 20.688 21.028 -53.071 1.00 49.69 173 ALA A O 1
ATOM 1408 N N . GLU A 1 174 ? 22.500 21.593 -54.276 1.00 51.03 174 GLU A N 1
ATOM 1409 C CA . GLU A 1 174 ? 22.346 23.043 -54.076 1.00 51.03 174 GLU A CA 1
ATOM 1410 C C . GLU A 1 174 ? 21.318 23.673 -55.034 1.00 51.03 174 GLU A C 1
ATOM 1412 O O . GLU A 1 174 ? 20.631 24.615 -54.640 1.00 51.03 174 GLU A O 1
ATOM 1417 N N . GLU A 1 175 ? 21.116 23.123 -56.239 1.00 48.97 175 GLU A N 1
ATOM 1418 C CA . GLU A 1 175 ? 20.104 23.634 -57.182 1.00 48.97 175 GLU A CA 1
ATOM 1419 C C . GLU A 1 175 ? 18.668 23.331 -56.709 1.00 48.97 175 GLU A C 1
ATOM 1421 O O . GLU A 1 175 ? 17.792 24.194 -56.779 1.00 48.97 175 GLU A O 1
ATOM 1426 N N . ASN A 1 176 ? 18.439 22.167 -56.089 1.00 49.34 176 ASN A N 1
ATOM 1427 C CA . ASN A 1 176 ? 17.129 21.818 -55.523 1.00 49.34 176 ASN A CA 1
ATOM 1428 C C . ASN A 1 176 ? 16.763 22.646 -54.277 1.00 49.34 176 ASN A C 1
ATOM 1430 O O . ASN A 1 176 ? 15.581 22.843 -53.998 1.00 49.34 176 ASN A O 1
ATOM 1434 N N . HIS A 1 177 ? 17.748 23.182 -53.547 1.00 49.50 177 HIS A N 1
ATOM 1435 C CA . HIS A 1 177 ? 17.490 23.963 -52.332 1.00 49.50 177 HIS A CA 1
ATOM 1436 C C . HIS A 1 177 ? 17.122 25.435 -52.614 1.00 49.50 177 HIS A C 1
ATOM 1438 O O . HIS A 1 177 ? 16.573 26.112 -51.740 1.00 49.50 177 HIS A O 1
ATOM 1444 N N . LEU A 1 178 ? 17.394 25.926 -53.832 1.00 46.62 178 LEU A N 1
ATOM 1445 C CA . LEU A 1 178 ? 17.041 27.274 -54.295 1.00 46.62 178 LEU A CA 1
ATOM 1446 C C . LEU A 1 178 ? 15.638 27.352 -54.919 1.00 46.62 178 LEU A C 1
ATOM 1448 O O . LEU A 1 178 ? 15.026 28.418 -54.872 1.00 46.62 178 LEU A O 1
ATOM 1452 N N . VAL A 1 179 ? 15.099 26.241 -55.435 1.00 49.72 179 VAL A N 1
ATOM 1453 C CA . VAL A 1 179 ? 13.749 26.203 -56.031 1.00 49.72 179 VAL A CA 1
ATOM 1454 C C . VAL A 1 179 ? 12.653 26.145 -54.958 1.00 49.72 179 VAL A C 1
ATOM 1456 O O . VAL A 1 179 ? 11.669 26.876 -55.055 1.00 49.72 179 VAL A O 1
ATOM 1459 N N . GLU A 1 180 ? 12.837 25.389 -53.868 1.00 46.06 180 GLU A N 1
ATOM 1460 C CA . GLU A 1 180 ? 11.816 25.297 -52.804 1.00 46.06 180 GLU A CA 1
ATOM 1461 C C . GLU A 1 180 ? 11.638 26.598 -51.998 1.00 46.06 180 GLU A C 1
ATOM 1463 O O . GLU A 1 180 ? 10.573 26.844 -51.428 1.00 46.06 180 GLU A O 1
ATOM 1468 N N . HIS A 1 181 ? 12.645 27.478 -51.961 1.00 43.22 181 HIS A N 1
ATOM 1469 C CA . HIS A 1 181 ? 12.552 28.725 -51.195 1.00 43.22 181 HIS A CA 1
ATOM 1470 C C . HIS A 1 181 ? 11.729 29.826 -51.885 1.00 43.22 181 HIS A C 1
ATOM 1472 O O . HIS A 1 181 ? 11.350 30.795 -51.219 1.00 43.22 181 HIS A O 1
ATOM 1478 N N . GLN A 1 182 ? 11.419 29.685 -53.179 1.00 43.53 182 GLN A N 1
ATOM 1479 C CA . GLN A 1 182 ? 10.664 30.686 -53.940 1.00 43.53 182 GLN A CA 1
ATOM 1480 C C . GLN A 1 182 ? 9.150 30.398 -53.995 1.00 43.53 182 GLN A C 1
ATOM 1482 O O . GLN A 1 182 ? 8.374 31.310 -54.272 1.00 43.53 182 GLN A O 1
ATOM 1487 N N . GLU A 1 183 ? 8.706 29.182 -53.652 1.00 47.78 183 GLU A N 1
ATOM 1488 C CA . GLU A 1 183 ? 7.286 28.789 -53.728 1.00 47.78 183 GLU A CA 1
ATOM 1489 C C . GLU A 1 183 ? 6.483 29.014 -52.430 1.00 47.78 183 GLU A C 1
ATOM 1491 O O . GLU A 1 183 ? 5.257 29.011 -52.465 1.00 47.78 183 GLU A O 1
ATOM 1496 N N . ASN A 1 184 ? 7.132 29.322 -51.299 1.00 46.25 184 ASN A N 1
ATOM 1497 C CA . ASN A 1 184 ? 6.453 29.511 -50.002 1.00 46.25 184 ASN A CA 1
ATOM 1498 C C . ASN A 1 184 ? 6.271 30.976 -49.553 1.00 46.25 184 ASN A C 1
ATOM 1500 O O . ASN A 1 184 ? 6.026 31.225 -48.373 1.00 46.25 184 ASN A O 1
ATOM 1504 N N . THR A 1 185 ? 6.374 31.968 -50.448 1.00 46.16 185 THR A N 1
ATOM 1505 C CA . THR A 1 185 ? 6.124 33.388 -50.092 1.00 46.16 185 THR A CA 1
ATOM 1506 C C . THR A 1 185 ? 4.787 33.980 -50.548 1.00 46.16 185 THR A C 1
ATOM 1508 O O . THR A 1 185 ? 4.579 35.169 -50.322 1.00 46.16 185 THR A O 1
ATOM 1511 N N . TRP A 1 186 ? 3.844 33.199 -51.091 1.00 44.41 186 TRP A N 1
ATOM 1512 C CA . TRP A 1 186 ? 2.480 33.693 -51.352 1.00 44.41 186 TRP A CA 1
ATOM 1513 C C . TRP A 1 186 ? 1.395 32.622 -51.164 1.00 44.41 186 TRP A C 1
ATOM 1515 O O . TRP A 1 186 ? 0.986 31.983 -52.131 1.00 44.41 186 TRP A O 1
ATOM 1525 N N . ALA A 1 187 ? 0.896 32.488 -49.932 1.00 39.09 187 ALA A N 1
ATOM 1526 C CA . ALA A 1 187 ? -0.492 32.127 -49.613 1.00 39.09 187 ALA A CA 1
ATOM 1527 C C . ALA A 1 187 ? -0.801 32.480 -48.151 1.00 39.09 187 ALA A C 1
ATOM 1529 O O . ALA A 1 187 ? -0.078 31.980 -47.262 1.00 39.09 187 ALA A O 1
#

InterPro domains:
  IPR008906 HAT, C-terminal dimerisation domain [PF05699] (57-124)
  IPR012337 Ribonuclease H-like superfamily [SSF53098] (37-132)

pLDDT: mean 70.37, std 17.64, range [38.09, 93.5]